Protein AF-A0A7C4GSX9-F1 (afdb_monomer_lite)

Radius of gyration: 27.8 Å; chains: 1; bounding box: 59×52×66 Å

Structure (mmCIF, N/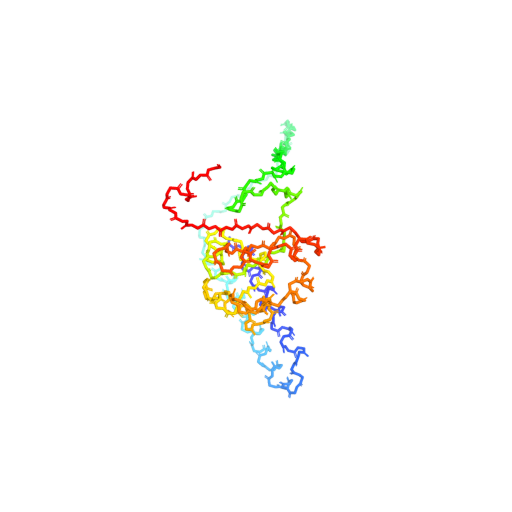CA/C/O backbone):
data_AF-A0A7C4GSX9-F1
#
_entry.id   AF-A0A7C4GSX9-F1
#
loop_
_atom_site.group_PDB
_atom_site.id
_atom_site.type_symbol
_atom_site.label_atom_id
_atom_site.label_alt_id
_atom_site.label_comp_id
_atom_site.label_asym_id
_atom_site.label_entity_id
_atom_site.label_seq_id
_atom_site.pdbx_PDB_ins_code
_atom_site.Cartn_x
_atom_site.Cartn_y
_atom_site.Cartn_z
_atom_site.occupancy
_atom_site.B_iso_or_equiv
_atom_site.auth_seq_id
_atom_site.auth_comp_id
_atom_site.auth_asym_id
_atom_site.auth_atom_id
_atom_site.pdbx_PDB_model_num
ATOM 1 N N . MET A 1 1 ? -13.089 -23.369 -31.370 1.00 51.38 1 MET A N 1
ATOM 2 C CA . MET A 1 1 ? -11.743 -22.937 -31.812 1.00 51.38 1 MET A CA 1
ATOM 3 C C . MET A 1 1 ? -11.718 -21.653 -32.658 1.00 51.38 1 MET A C 1
ATOM 5 O O . MET A 1 1 ? -10.631 -21.170 -32.930 1.00 51.38 1 MET A O 1
ATOM 9 N N . ASN A 1 2 ? -12.863 -21.050 -33.028 1.00 53.84 2 ASN A N 1
ATOM 10 C CA . ASN A 1 2 ? -12.892 -19.906 -33.964 1.00 53.84 2 ASN A CA 1
ATOM 11 C C . ASN A 1 2 ? -12.925 -18.513 -33.301 1.00 53.84 2 ASN A C 1
ATOM 13 O O . ASN A 1 2 ? -12.503 -17.541 -33.916 1.00 53.84 2 ASN A O 1
ATOM 17 N N . VAL A 1 3 ? -13.380 -18.396 -32.049 1.00 49.06 3 VAL A N 1
ATOM 18 C CA . VAL A 1 3 ? -13.507 -17.087 -31.368 1.00 49.06 3 VAL A CA 1
ATOM 19 C C . VAL A 1 3 ? -12.161 -16.600 -30.825 1.00 49.06 3 VAL A C 1
ATOM 21 O O . VAL A 1 3 ? -11.805 -15.435 -30.968 1.00 49.06 3 VAL A O 1
ATOM 24 N N . VAL A 1 4 ? -11.367 -17.523 -30.284 1.00 51.41 4 VAL A N 1
ATOM 25 C CA . VAL A 1 4 ? -10.060 -17.246 -29.674 1.00 51.41 4 VAL A CA 1
ATOM 26 C C . VAL A 1 4 ? -9.069 -16.688 -30.710 1.00 51.41 4 VAL A C 1
ATOM 28 O O . VAL A 1 4 ? -8.446 -15.657 -30.478 1.00 51.41 4 VAL A O 1
ATOM 31 N N . ASN A 1 5 ? -9.019 -17.273 -31.912 1.00 49.44 5 ASN A N 1
ATOM 32 C CA . ASN A 1 5 ? -8.156 -16.793 -33.001 1.00 49.44 5 ASN A CA 1
ATOM 33 C C . ASN A 1 5 ? -8.580 -15.419 -33.556 1.00 49.44 5 ASN A C 1
ATOM 35 O O . ASN A 1 5 ? -7.728 -14.642 -33.987 1.00 49.44 5 ASN A O 1
ATOM 39 N N . SER A 1 6 ? -9.877 -15.090 -33.513 1.00 52.75 6 SER A N 1
ATOM 40 C CA . SER A 1 6 ? -10.387 -13.783 -33.954 1.00 52.75 6 SER A CA 1
ATOM 41 C C . SER A 1 6 ? -9.985 -12.657 -32.999 1.00 52.75 6 SER A C 1
ATOM 43 O O . SER A 1 6 ? -9.680 -11.552 -33.446 1.00 52.75 6 SER A O 1
ATOM 45 N N . ILE A 1 7 ? -9.957 -12.934 -31.692 1.00 60.41 7 ILE A N 1
ATOM 46 C CA . ILE A 1 7 ? -9.573 -11.951 -30.671 1.00 60.41 7 ILE A CA 1
ATOM 47 C C . ILE A 1 7 ? -8.067 -11.682 -30.745 1.00 60.41 7 ILE A C 1
ATOM 49 O O . ILE A 1 7 ? -7.658 -10.523 -30.773 1.00 60.41 7 ILE A O 1
ATOM 53 N N . TYR A 1 8 ? -7.240 -12.724 -30.883 1.00 63.62 8 TYR A N 1
ATOM 54 C CA . TYR A 1 8 ? -5.791 -12.547 -31.029 1.00 63.62 8 TYR A CA 1
ATOM 55 C C . TYR A 1 8 ? -5.418 -11.734 -32.272 1.00 63.62 8 TYR A C 1
ATOM 57 O O . TYR A 1 8 ? -4.532 -10.885 -32.202 1.00 63.62 8 TYR A O 1
ATOM 65 N N . SER A 1 9 ? -6.123 -11.931 -33.390 1.00 66.12 9 SER A N 1
ATOM 66 C CA . SER A 1 9 ? -5.887 -11.155 -34.610 1.00 66.12 9 SER A CA 1
ATOM 67 C C . SER A 1 9 ? -6.238 -9.670 -34.442 1.00 66.12 9 SER A C 1
ATOM 69 O O . SER A 1 9 ? -5.467 -8.816 -34.878 1.00 66.12 9 SER A O 1
ATOM 71 N N . GLN A 1 10 ? -7.347 -9.346 -33.766 1.00 67.19 10 GLN A N 1
ATOM 72 C CA . GLN A 1 10 ? -7.749 -7.954 -33.526 1.00 67.19 10 GLN A CA 1
ATOM 73 C C . GLN A 1 10 ? -6.847 -7.239 -32.513 1.00 67.19 10 GLN A C 1
ATOM 75 O O . GLN A 1 10 ? -6.478 -6.084 -32.725 1.00 67.19 10 GLN A O 1
ATOM 80 N N . VAL A 1 11 ? -6.450 -7.919 -31.434 1.00 71.25 11 VAL A N 1
ATOM 81 C CA . VAL A 1 11 ? -5.551 -7.346 -30.418 1.00 71.25 11 VAL A CA 1
ATOM 82 C C . VAL A 1 11 ? -4.170 -7.085 -31.014 1.00 71.25 11 VAL A C 1
ATOM 84 O O . VAL A 1 11 ? -3.626 -5.993 -30.853 1.00 71.25 11 VAL A O 1
ATOM 87 N N . LEU A 1 12 ? -3.630 -8.043 -31.771 1.00 72.19 12 LEU A N 1
ATOM 88 C CA . LEU A 1 12 ? -2.328 -7.893 -32.418 1.00 72.19 12 LEU A CA 1
ATOM 89 C C . LEU A 1 12 ? -2.338 -6.766 -33.463 1.00 72.19 12 LEU A C 1
ATOM 91 O O . LEU A 1 12 ? -1.382 -5.995 -33.539 1.00 72.19 12 LEU A O 1
ATOM 95 N N . PHE A 1 13 ? -3.433 -6.620 -34.218 1.00 74.81 13 PHE A N 1
ATOM 96 C CA . PHE A 1 13 ? -3.608 -5.512 -35.158 1.00 74.81 13 PHE A CA 1
ATOM 97 C C . PHE A 1 13 ? -3.580 -4.153 -34.448 1.00 74.81 13 PHE A C 1
ATOM 99 O O . PHE A 1 13 ? -2.845 -3.262 -34.868 1.00 74.81 13 PHE A O 1
ATOM 106 N N . ASN A 1 14 ? -4.310 -4.005 -33.340 1.00 73.56 14 ASN A N 1
ATOM 107 C CA . ASN A 1 14 ? -4.384 -2.741 -32.606 1.00 73.56 14 ASN A CA 1
ATOM 108 C C . ASN A 1 14 ? -3.044 -2.346 -31.964 1.00 73.56 14 ASN A C 1
ATOM 110 O O . ASN A 1 14 ? -2.683 -1.168 -31.977 1.00 73.56 14 ASN A O 1
ATOM 114 N N . VAL A 1 15 ? -2.281 -3.315 -31.448 1.00 73.19 15 VAL A N 1
ATOM 115 C CA . VAL A 1 15 ? -0.949 -3.074 -30.864 1.00 73.19 15 VAL A CA 1
ATOM 116 C C . VAL A 1 15 ? 0.053 -2.647 -31.938 1.00 73.19 15 VAL A C 1
ATOM 118 O O . VAL A 1 15 ? 0.755 -1.649 -31.768 1.00 73.19 15 VAL A O 1
ATOM 121 N N . LEU A 1 16 ? 0.082 -3.352 -33.072 1.00 67.88 16 LEU A N 1
ATOM 122 C CA . LEU A 1 16 ? 0.969 -3.019 -34.188 1.00 67.88 16 LEU A CA 1
ATOM 123 C C . LEU A 1 16 ? 0.601 -1.674 -34.832 1.00 67.88 16 LEU A C 1
ATOM 125 O O . LEU A 1 16 ? 1.489 -0.902 -35.191 1.00 67.88 16 LEU A O 1
ATOM 129 N N . PHE A 1 17 ? -0.694 -1.362 -34.931 1.00 75.69 17 PHE A N 1
ATOM 130 C CA . PHE A 1 17 ? -1.183 -0.093 -35.470 1.00 75.69 17 PHE A CA 1
ATOM 131 C C . PHE A 1 17 ? -0.816 1.100 -34.577 1.00 75.69 17 PHE A C 1
ATOM 133 O O . PHE A 1 17 ? -0.374 2.133 -35.080 1.00 75.69 17 PHE A O 1
ATOM 140 N N . LYS A 1 18 ? -0.935 0.952 -33.251 1.00 74.81 18 LYS A N 1
ATOM 141 C CA . LYS A 1 18 ? -0.540 1.993 -32.292 1.00 74.81 18 LYS A CA 1
ATOM 142 C C . LYS A 1 18 ? 0.968 2.257 -32.332 1.00 74.81 18 LYS A C 1
ATOM 144 O O . LYS A 1 18 ? 1.381 3.401 -32.476 1.00 74.81 18 LYS A O 1
ATOM 149 N N . TYR A 1 19 ? 1.782 1.200 -32.325 1.00 71.56 19 TYR A N 1
ATOM 150 C CA . TYR A 1 19 ? 3.240 1.317 -32.430 1.00 71.56 19 TYR A CA 1
ATOM 151 C C . TYR A 1 19 ? 3.693 2.036 -33.714 1.00 71.56 19 TYR A C 1
ATOM 153 O O . TYR A 1 19 ? 4.673 2.782 -33.709 1.00 71.56 19 TYR A O 1
ATOM 161 N N . TRP A 1 20 ? 2.966 1.835 -34.816 1.00 62.94 20 TRP A N 1
ATOM 162 C CA . TRP A 1 20 ? 3.206 2.515 -36.088 1.00 62.94 20 TRP A CA 1
ATOM 163 C C . TRP A 1 20 ? 2.840 4.007 -36.048 1.00 62.94 20 TRP A C 1
ATOM 165 O O . TRP A 1 20 ? 3.594 4.827 -36.572 1.00 62.94 20 TRP A O 1
ATOM 175 N N . MET A 1 21 ? 1.728 4.365 -35.396 1.00 72.56 21 MET A N 1
ATOM 176 C CA . MET A 1 21 ? 1.306 5.763 -35.229 1.00 72.56 21 MET A CA 1
ATOM 177 C C . MET A 1 21 ? 2.335 6.580 -34.433 1.00 72.56 21 MET A C 1
ATOM 179 O O . MET A 1 21 ? 2.574 7.745 -34.743 1.00 72.56 21 MET A O 1
ATOM 183 N N . ASP A 1 22 ? 2.995 5.936 -33.471 1.00 78.62 22 ASP A N 1
ATOM 184 C CA . ASP A 1 22 ? 3.966 6.576 -32.584 1.00 78.62 22 ASP A CA 1
ATOM 185 C C . ASP A 1 22 ? 5.378 6.712 -33.210 1.00 78.62 22 ASP A C 1
ATOM 187 O O . ASP A 1 22 ? 6.227 7.407 -32.653 1.00 78.62 22 ASP A O 1
ATOM 191 N N . ASN A 1 23 ? 5.657 6.101 -34.379 1.00 69.69 23 ASN A N 1
ATOM 192 C CA . ASN A 1 23 ? 7.002 6.055 -34.991 1.00 69.69 23 ASN A CA 1
ATOM 193 C C . ASN A 1 23 ? 7.033 6.397 -36.509 1.00 69.69 23 ASN A C 1
ATOM 195 O O . ASN A 1 23 ? 7.363 5.544 -37.343 1.00 69.69 23 ASN A O 1
ATOM 199 N N . PRO A 1 24 ? 6.760 7.657 -36.909 1.00 64.31 24 PRO A N 1
ATOM 200 C CA . PRO A 1 24 ? 6.569 8.051 -38.315 1.00 64.31 24 PRO A CA 1
ATOM 201 C C . PRO A 1 24 ? 7.843 8.091 -39.189 1.00 64.31 24 PRO A C 1
ATOM 203 O O . PRO A 1 24 ? 7.749 8.134 -40.415 1.00 64.31 24 PRO A O 1
ATOM 206 N N . SER A 1 25 ? 9.053 8.050 -38.620 1.00 68.56 25 SER A N 1
ATOM 207 C CA . SER A 1 25 ? 10.314 8.130 -39.389 1.00 68.56 25 SER A CA 1
ATOM 208 C C . SER A 1 25 ? 10.661 6.851 -40.169 1.00 68.56 25 SER A C 1
ATOM 210 O O . SER A 1 25 ? 11.414 6.906 -41.141 1.00 68.56 25 SER A O 1
ATOM 212 N N . ASN A 1 26 ? 10.065 5.711 -39.802 1.00 60.22 26 ASN A N 1
ATOM 213 C CA . ASN A 1 26 ? 10.327 4.393 -40.397 1.00 60.22 26 ASN A CA 1
ATOM 214 C C . ASN A 1 26 ? 9.267 3.967 -41.434 1.00 60.22 26 ASN A C 1
ATOM 216 O O . ASN A 1 26 ? 9.187 2.794 -41.808 1.00 60.22 26 ASN A O 1
ATOM 220 N N . MET A 1 27 ? 8.440 4.908 -41.913 1.00 59.97 27 MET A N 1
ATOM 221 C CA . MET A 1 27 ? 7.255 4.622 -42.736 1.00 59.97 27 MET A CA 1
ATOM 222 C C . MET A 1 27 ? 7.548 3.730 -43.951 1.00 59.97 27 MET A C 1
ATOM 224 O O . MET A 1 27 ? 6.835 2.762 -44.177 1.00 59.97 27 MET A O 1
ATOM 228 N N . ARG A 1 28 ? 8.617 3.975 -44.718 1.00 63.84 28 ARG A N 1
ATOM 229 C CA . ARG A 1 28 ? 8.865 3.225 -45.968 1.00 63.84 28 ARG A CA 1
ATOM 230 C C . ARG A 1 28 ? 9.226 1.751 -45.756 1.00 63.84 28 ARG A C 1
ATOM 232 O O . ARG A 1 28 ? 8.808 0.908 -46.544 1.00 63.84 28 ARG A O 1
ATOM 239 N N . THR A 1 29 ? 9.982 1.431 -44.710 1.00 60.94 29 THR A N 1
ATOM 240 C CA . THR A 1 29 ? 10.391 0.054 -44.389 1.00 60.94 29 THR A CA 1
ATOM 241 C C . THR A 1 29 ? 9.302 -0.691 -43.617 1.00 60.94 29 THR A C 1
ATOM 243 O O . THR A 1 29 ? 9.093 -1.880 -43.849 1.00 60.94 29 THR A O 1
ATOM 246 N N . SER A 1 30 ? 8.542 0.016 -42.775 1.00 63.41 30 SER A N 1
ATOM 247 C CA . SER A 1 30 ? 7.422 -0.550 -42.015 1.00 63.41 30 SER A CA 1
ATOM 248 C C . SER A 1 30 ? 6.205 -0.877 -42.895 1.00 63.41 30 SER A C 1
ATOM 250 O O . SER A 1 30 ? 5.623 -1.954 -42.760 1.00 63.41 30 SER A O 1
ATOM 252 N N . THR A 1 31 ? 5.861 -0.027 -43.873 1.00 69.75 31 THR A N 1
ATOM 253 C CA . THR A 1 31 ? 4.735 -0.293 -44.788 1.00 69.75 31 THR A CA 1
ATOM 254 C C . THR A 1 31 ? 4.977 -1.528 -45.662 1.00 69.75 31 THR A C 1
ATOM 256 O O . THR A 1 31 ? 4.054 -2.312 -45.873 1.00 69.75 31 THR A O 1
ATOM 259 N N . LEU A 1 32 ? 6.213 -1.754 -46.124 1.00 72.75 32 LEU A N 1
ATOM 260 C CA . LEU A 1 32 ? 6.571 -2.958 -46.886 1.00 72.75 32 LEU A CA 1
ATOM 261 C C . LEU A 1 32 ? 6.501 -4.229 -46.026 1.00 72.75 32 LEU A C 1
ATOM 263 O O . LEU A 1 32 ? 5.988 -5.246 -46.490 1.00 72.75 32 LEU A O 1
ATOM 267 N N . ALA A 1 33 ? 6.952 -4.164 -44.768 1.00 71.88 33 ALA A N 1
ATOM 268 C CA . ALA A 1 33 ? 6.854 -5.285 -43.835 1.00 71.88 33 ALA A CA 1
ATOM 269 C C . ALA A 1 33 ? 5.390 -5.659 -43.536 1.00 71.88 33 ALA A C 1
ATOM 271 O O . ALA A 1 33 ? 5.054 -6.841 -43.516 1.00 71.88 33 ALA A O 1
ATOM 272 N N . MET A 1 34 ? 4.493 -4.675 -43.391 1.00 67.94 34 MET A N 1
ATOM 273 C CA . MET A 1 34 ? 3.061 -4.946 -43.217 1.00 67.94 34 MET A CA 1
ATOM 274 C C . MET A 1 34 ? 2.409 -5.535 -44.465 1.00 67.94 34 MET A C 1
ATOM 276 O O . MET A 1 34 ? 1.615 -6.460 -44.342 1.00 67.94 34 MET A O 1
ATOM 280 N N . LEU A 1 35 ? 2.747 -5.044 -45.661 1.00 78.94 35 LEU A N 1
ATOM 281 C CA . LEU A 1 35 ? 2.224 -5.599 -46.913 1.00 78.94 35 LEU A CA 1
ATOM 282 C C . LEU A 1 35 ? 2.637 -7.069 -47.067 1.00 78.94 35 LEU A C 1
ATOM 284 O O . LEU A 1 35 ? 1.828 -7.900 -47.472 1.00 78.94 35 LEU A O 1
ATOM 288 N N . LEU A 1 36 ? 3.859 -7.407 -46.647 1.00 79.38 36 LEU A N 1
ATOM 289 C CA . LEU A 1 36 ? 4.349 -8.782 -46.613 1.00 79.38 36 LEU A CA 1
ATOM 290 C C . LEU A 1 36 ? 3.581 -9.645 -45.595 1.00 79.38 36 LEU A C 1
ATOM 292 O O . LEU A 1 36 ? 3.118 -10.728 -45.942 1.00 79.38 36 LEU A O 1
ATOM 296 N N . ILE A 1 37 ? 3.387 -9.161 -44.363 1.00 76.81 37 ILE A N 1
ATOM 297 C CA . ILE A 1 37 ? 2.642 -9.876 -43.307 1.00 76.81 37 ILE A CA 1
ATOM 298 C C . ILE A 1 37 ? 1.163 -10.060 -43.691 1.00 76.81 37 ILE A C 1
ATOM 300 O O . ILE A 1 37 ? 0.583 -11.120 -43.440 1.00 76.81 37 ILE A O 1
ATOM 304 N N . LEU A 1 38 ? 0.558 -9.062 -44.340 1.00 80.38 38 LEU A N 1
ATOM 305 C CA . LEU A 1 38 ? -0.814 -9.117 -44.840 1.00 80.38 38 LEU A CA 1
ATOM 306 C C . LEU A 1 38 ? -0.947 -10.157 -45.961 1.00 80.38 38 LEU A C 1
ATOM 308 O O . LEU A 1 38 ? -1.854 -10.984 -45.916 1.00 80.38 38 LEU A O 1
ATOM 312 N N . LEU A 1 39 ? -0.018 -10.173 -46.925 1.00 85.06 39 LEU A N 1
ATOM 313 C CA . LEU A 1 39 ? 0.004 -11.169 -48.002 1.00 85.06 39 LEU A CA 1
ATOM 314 C C . LEU A 1 39 ? 0.199 -12.593 -47.464 1.00 85.06 39 LEU A C 1
ATOM 316 O O . LEU A 1 39 ? -0.502 -13.508 -47.896 1.00 85.06 39 LEU A O 1
ATOM 320 N N . VAL A 1 40 ? 1.087 -12.779 -46.482 1.00 84.19 40 VAL A N 1
ATOM 321 C CA . VAL A 1 40 ? 1.294 -14.075 -45.812 1.00 84.19 40 VAL A CA 1
ATOM 322 C C . VAL A 1 40 ? 0.033 -14.516 -45.062 1.00 84.19 40 VAL A C 1
ATOM 324 O O . VAL A 1 40 ? -0.366 -15.674 -45.171 1.00 84.19 40 VAL A O 1
ATOM 327 N N . SER A 1 41 ? -0.643 -13.603 -44.361 1.00 77.44 41 SER A N 1
ATOM 328 C CA . SER A 1 41 ? -1.874 -13.915 -43.620 1.00 77.44 41 SER A CA 1
ATOM 329 C C . SER A 1 41 ? -3.033 -14.291 -44.547 1.00 77.44 41 SER A C 1
ATOM 331 O O . SER A 1 41 ? -3.759 -15.244 -44.265 1.00 77.44 41 SER A O 1
ATOM 333 N N . ILE A 1 42 ? -3.187 -13.589 -45.676 1.00 83.75 42 ILE A N 1
ATOM 334 C CA . ILE A 1 42 ? -4.194 -13.909 -46.699 1.00 83.75 42 ILE A CA 1
ATOM 335 C C . ILE A 1 42 ? -3.897 -15.278 -47.326 1.00 83.75 42 ILE A C 1
ATOM 337 O O . ILE A 1 42 ? -4.795 -16.113 -47.431 1.00 83.75 42 ILE A O 1
ATOM 341 N N . GLY A 1 43 ? -2.636 -15.543 -47.682 1.00 81.38 43 GLY A N 1
ATOM 342 C CA . GLY A 1 43 ? -2.214 -16.827 -48.247 1.00 81.38 43 GLY A CA 1
ATOM 343 C C . GLY A 1 43 ? -2.459 -18.004 -47.300 1.00 81.38 43 GLY A C 1
ATOM 344 O O . GLY A 1 43 ? -2.963 -19.042 -47.726 1.00 81.38 43 GLY A O 1
ATOM 345 N N . LEU A 1 44 ? -2.179 -17.828 -46.006 1.00 80.69 44 LEU A N 1
ATOM 346 C CA . LEU A 1 44 ? -2.396 -18.864 -44.996 1.00 80.69 44 LEU A CA 1
ATOM 347 C C . LEU A 1 44 ? -3.889 -19.162 -44.781 1.00 80.69 44 LEU A C 1
ATOM 349 O O . LEU A 1 44 ? -4.258 -20.319 -44.591 1.00 80.69 44 LEU A O 1
ATOM 353 N N . ASN A 1 45 ? -4.750 -18.143 -44.867 1.00 77.25 45 ASN A N 1
ATOM 354 C CA . ASN A 1 45 ? -6.203 -18.305 -44.763 1.00 77.25 45 ASN A CA 1
ATOM 355 C C . ASN A 1 45 ? -6.775 -19.073 -45.967 1.00 77.25 45 ASN A C 1
ATOM 357 O O . ASN A 1 45 ? -7.562 -20.001 -45.791 1.00 77.25 45 ASN A O 1
ATOM 361 N N . ILE A 1 46 ? -6.321 -18.747 -47.185 1.00 76.81 46 ILE A N 1
ATOM 362 C CA . ILE A 1 46 ? -6.712 -19.461 -48.413 1.00 76.81 46 ILE A CA 1
ATOM 363 C C . ILE A 1 46 ? -6.227 -20.916 -48.369 1.00 76.81 46 ILE A C 1
ATOM 365 O O . ILE A 1 46 ? -6.989 -21.820 -48.703 1.00 76.81 46 ILE A O 1
ATOM 369 N N . TYR A 1 47 ? -5.000 -21.157 -47.898 1.00 77.81 47 TYR A N 1
ATOM 370 C CA . TYR A 1 47 ? -4.446 -22.503 -47.725 1.00 77.81 47 TYR A CA 1
ATOM 371 C C . TYR A 1 47 ? -5.237 -23.347 -46.707 1.00 77.81 47 TYR A C 1
ATOM 373 O O . TYR A 1 47 ? -5.522 -24.524 -46.941 1.00 77.81 47 TYR A O 1
ATOM 381 N N . PHE A 1 48 ? -5.647 -22.748 -45.586 1.00 73.12 48 PHE A N 1
ATOM 382 C CA . PHE A 1 48 ? -6.498 -23.420 -44.600 1.00 73.12 48 PHE A CA 1
ATOM 383 C C . PHE A 1 48 ? -7.892 -23.728 -45.153 1.00 73.12 48 PHE A C 1
ATOM 385 O O . PHE A 1 48 ? -8.404 -24.828 -44.939 1.00 73.12 48 PHE A O 1
ATOM 392 N N . ALA A 1 49 ? -8.480 -22.792 -45.903 1.00 69.00 49 ALA A N 1
ATOM 393 C CA . ALA A 1 49 ? -9.761 -22.994 -46.571 1.00 69.00 49 ALA A CA 1
ATOM 394 C C . ALA A 1 49 ? -9.686 -24.119 -47.618 1.00 69.00 49 ALA A C 1
ATOM 396 O O . ALA A 1 49 ? -10.584 -24.955 -47.673 1.00 69.00 49 ALA A O 1
ATOM 397 N N . SER A 1 50 ? -8.597 -24.209 -48.394 1.00 68.75 50 SER A N 1
ATOM 398 C CA . SER A 1 50 ? -8.404 -25.315 -49.340 1.00 68.75 50 SER A CA 1
ATOM 399 C C . SER A 1 50 ? -8.204 -26.665 -48.646 1.00 68.75 50 SER A C 1
ATOM 401 O O . SER A 1 50 ? -8.676 -27.681 -49.149 1.00 68.75 50 SER A O 1
ATOM 403 N N . ASN A 1 51 ? -7.572 -26.689 -47.467 1.00 58.06 51 ASN A N 1
ATOM 404 C CA . ASN A 1 51 ? -7.344 -27.926 -46.715 1.00 58.06 51 ASN A CA 1
ATOM 405 C C . ASN A 1 51 ? -8.575 -28.420 -45.935 1.00 58.06 51 ASN A C 1
ATOM 407 O O . ASN A 1 51 ? -8.653 -29.613 -45.652 1.00 58.06 51 ASN A O 1
ATOM 411 N N . GLN A 1 52 ? -9.561 -27.564 -45.636 1.00 52.47 52 GLN A N 1
ATOM 412 C CA . GLN A 1 52 ? -10.851 -28.005 -45.079 1.00 52.47 52 GLN A CA 1
ATOM 413 C C . GLN A 1 52 ? -11.722 -28.766 -46.089 1.00 52.47 52 GLN A C 1
ATOM 415 O O . GLN A 1 52 ? -12.599 -29.521 -45.684 1.00 52.47 52 GLN A O 1
ATOM 420 N N . ILE A 1 53 ? -11.473 -28.613 -47.393 1.00 47.72 53 ILE A N 1
ATOM 421 C CA . ILE A 1 53 ? -12.262 -29.274 -48.445 1.00 47.72 53 ILE A CA 1
ATOM 422 C C . ILE A 1 53 ? -11.808 -30.733 -48.675 1.00 47.72 53 ILE A C 1
ATOM 424 O O . ILE A 1 53 ? -12.560 -31.530 -49.226 1.00 47.72 53 ILE A O 1
ATOM 428 N N . ILE A 1 54 ? -10.609 -31.127 -48.221 1.00 43.38 54 ILE A N 1
ATOM 429 C CA . ILE A 1 54 ? -10.027 -32.463 -48.490 1.00 43.38 54 ILE A CA 1
ATOM 430 C C . ILE A 1 54 ? -10.227 -33.442 -47.311 1.00 43.38 54 ILE A C 1
ATOM 432 O O . ILE A 1 54 ? -9.897 -34.623 -47.402 1.00 43.38 54 ILE A O 1
ATOM 436 N N . GLY A 1 55 ? -10.824 -32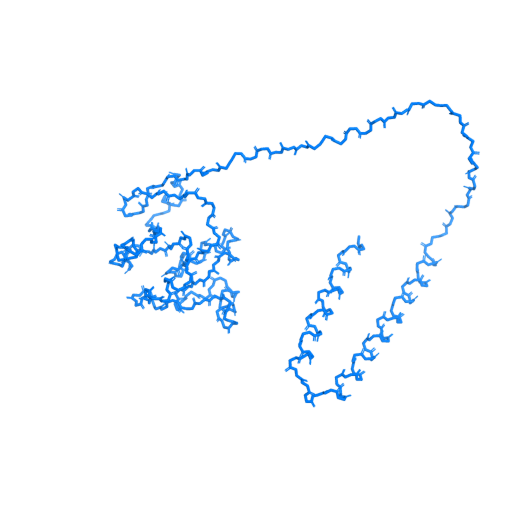.990 -46.209 1.00 44.75 55 GLY A N 1
ATOM 437 C CA . GLY A 1 55 ? -10.955 -33.766 -44.979 1.00 44.75 55 GLY A CA 1
ATOM 438 C C . GLY A 1 55 ? -12.390 -34.047 -44.556 1.00 44.75 55 GLY A C 1
ATOM 439 O O . GLY A 1 55 ? -12.718 -33.700 -43.436 1.00 44.75 55 GLY A O 1
ATOM 440 N N . GLU A 1 56 ? -13.225 -34.648 -45.409 1.00 37.41 56 GLU A N 1
ATOM 441 C CA . GLU A 1 56 ? -14.353 -35.499 -44.981 1.00 37.41 56 GLU A CA 1
ATOM 442 C C . GLU A 1 56 ? -14.979 -36.204 -46.196 1.00 37.41 56 GLU A C 1
ATOM 444 O O . GLU A 1 56 ? -15.759 -35.647 -46.969 1.00 37.41 56 GLU A O 1
ATOM 449 N N . ALA A 1 57 ? -14.609 -37.471 -46.383 1.00 36.22 57 ALA A N 1
ATOM 450 C CA . ALA A 1 57 ? -15.345 -38.377 -47.246 1.00 36.22 57 ALA A CA 1
ATOM 451 C C . ALA A 1 57 ? -16.620 -38.837 -46.521 1.00 36.22 57 ALA A C 1
ATOM 453 O O . ALA A 1 57 ? -16.541 -39.500 -45.492 1.00 36.22 57 ALA A O 1
ATOM 454 N N . GLY A 1 58 ? -17.776 -38.561 -47.129 1.00 36.84 58 GLY A N 1
ATOM 455 C CA . GLY A 1 58 ? -18.974 -39.392 -47.004 1.00 36.84 58 GLY A CA 1
ATOM 456 C C . GLY A 1 58 ? -20.031 -38.935 -45.998 1.00 36.84 58 GLY A C 1
ATOM 457 O O . GLY A 1 58 ? -20.051 -39.396 -44.866 1.00 36.84 58 GLY A O 1
ATOM 458 N N . GLN A 1 59 ? -21.017 -38.171 -46.476 1.00 33.75 59 GLN A N 1
ATOM 459 C CA . GLN A 1 59 ? -22.369 -38.691 -46.744 1.00 33.75 59 GLN A CA 1
ATOM 460 C C . GLN A 1 59 ? -23.244 -37.601 -47.380 1.00 33.75 59 GLN A C 1
ATOM 462 O O . GLN A 1 59 ? -23.554 -36.576 -46.782 1.00 33.75 59 GLN A O 1
ATOM 467 N N . THR A 1 60 ? -23.675 -37.842 -48.616 1.00 38.16 60 THR A N 1
ATOM 468 C CA . THR A 1 60 ? -24.808 -37.143 -49.225 1.00 38.16 60 THR A CA 1
ATOM 469 C C . THR A 1 60 ? -26.077 -37.843 -48.764 1.00 38.16 60 THR A C 1
ATOM 471 O O . THR A 1 60 ? -26.211 -39.035 -49.016 1.00 38.16 60 THR A O 1
ATOM 474 N N . THR A 1 61 ? -27.030 -37.139 -48.157 1.00 31.09 61 THR A N 1
ATOM 475 C CA . THR A 1 61 ? -28.460 -37.441 -48.333 1.00 31.09 61 THR A CA 1
ATOM 476 C C . THR A 1 61 ? -29.272 -36.177 -48.070 1.00 31.09 61 THR A C 1
ATOM 478 O O . THR A 1 61 ? -29.363 -35.675 -46.954 1.00 31.09 61 THR A O 1
ATOM 481 N N . THR A 1 62 ? -29.849 -35.670 -49.153 1.00 31.97 62 THR A N 1
ATOM 482 C CA . THR A 1 62 ? -30.988 -34.759 -49.203 1.00 31.97 62 THR A CA 1
ATOM 483 C C . THR A 1 62 ? -32.070 -35.155 -48.197 1.00 31.97 62 THR A C 1
ATOM 485 O O . THR A 1 62 ? -32.576 -36.271 -48.263 1.00 31.97 62 THR A O 1
ATOM 488 N N . PHE A 1 63 ? -32.508 -34.221 -47.351 1.00 34.16 63 PHE A N 1
ATOM 489 C CA . PHE A 1 63 ? -33.841 -34.284 -46.753 1.00 34.16 63 PHE A CA 1
ATOM 490 C C . PHE A 1 63 ? -34.609 -33.008 -47.081 1.00 34.16 63 PHE A C 1
ATOM 492 O O . PHE A 1 63 ? -34.271 -31.905 -46.655 1.00 34.16 63 PHE A O 1
ATOM 499 N N . SER A 1 64 ? -35.625 -33.199 -47.915 1.00 34.88 64 SER A N 1
ATOM 500 C CA . SER A 1 64 ? -36.615 -32.216 -48.320 1.00 34.88 64 SER A CA 1
ATOM 501 C C . SER A 1 64 ? -37.464 -31.784 -47.129 1.00 34.88 64 SER A C 1
ATOM 503 O O . SER A 1 64 ? -37.846 -32.590 -46.283 1.00 34.88 64 SER A O 1
ATOM 505 N N . MET A 1 65 ? -37.807 -30.502 -47.106 1.00 34.69 65 MET A N 1
ATOM 506 C CA . MET A 1 65 ? -38.774 -29.934 -46.178 1.00 34.69 65 MET A CA 1
ATOM 507 C C . MET A 1 65 ? -40.166 -30.539 -46.433 1.00 34.69 65 MET A C 1
ATOM 509 O O . MET A 1 65 ? -40.641 -30.570 -47.566 1.00 34.69 65 MET A O 1
ATOM 513 N N . THR A 1 66 ? -40.857 -30.972 -45.383 1.00 35.00 66 THR A N 1
ATOM 514 C CA . THR A 1 66 ? -42.324 -31.052 -45.357 1.00 35.00 66 THR A CA 1
ATOM 515 C C . THR A 1 66 ? -42.766 -30.596 -43.977 1.00 35.00 66 THR A C 1
ATOM 517 O O . THR A 1 66 ? -42.416 -31.196 -42.964 1.00 35.00 66 THR A O 1
ATOM 520 N N . ILE A 1 67 ? -43.465 -29.464 -43.946 1.00 54.12 67 ILE A N 1
ATOM 521 C CA . ILE A 1 67 ? -44.057 -28.908 -42.735 1.00 54.12 67 ILE A CA 1
ATOM 522 C C . ILE A 1 67 ? -45.299 -29.733 -42.424 1.00 54.12 67 ILE A C 1
ATOM 524 O O . ILE A 1 67 ? -46.299 -29.605 -43.120 1.00 54.12 67 ILE A O 1
ATOM 528 N N . GLU A 1 68 ? -45.266 -30.505 -41.343 1.00 45.44 68 GLU A N 1
ATOM 529 C CA . GLU A 1 68 ? -46.484 -30.929 -40.664 1.00 45.44 68 GLU A CA 1
ATOM 530 C C . GLU A 1 68 ? -46.329 -30.792 -39.149 1.00 45.44 68 GLU A C 1
ATOM 532 O O . GLU A 1 68 ? -45.598 -31.521 -38.493 1.00 45.44 68 GLU A O 1
ATOM 537 N N . LYS A 1 69 ? -47.082 -29.817 -38.631 1.00 41.53 69 LYS A N 1
ATOM 538 C CA . LYS A 1 69 ? -47.805 -29.843 -37.357 1.00 41.53 69 LYS A CA 1
ATOM 539 C C . LYS A 1 69 ? -47.003 -30.160 -36.077 1.00 41.53 69 LYS A C 1
ATOM 541 O O . LYS A 1 69 ? -46.644 -31.294 -35.789 1.00 41.53 69 LYS A O 1
ATOM 546 N N . THR A 1 70 ? -47.076 -29.183 -35.170 1.00 41.00 70 THR A N 1
ATOM 547 C CA . THR A 1 70 ? -47.244 -29.341 -33.708 1.00 41.00 70 THR A CA 1
ATOM 548 C C . THR A 1 70 ? -46.026 -29.018 -32.839 1.00 41.00 70 THR A C 1
ATOM 550 O O . THR A 1 70 ? -45.002 -29.687 -32.863 1.00 41.00 70 THR A O 1
ATOM 553 N N . LYS A 1 71 ? -46.292 -28.064 -31.936 1.00 39.44 71 LYS A N 1
ATOM 554 C CA . LYS A 1 71 ? -45.649 -27.779 -30.648 1.00 39.44 71 LYS A CA 1
ATOM 555 C C . LYS A 1 71 ? -44.533 -26.738 -30.676 1.00 39.44 71 LYS A C 1
ATOM 557 O O . LYS A 1 71 ? -43.347 -27.040 -30.713 1.00 39.44 71 LYS A O 1
ATOM 562 N N . THR A 1 72 ? -44.965 -25.488 -30.532 1.00 33.69 72 THR A N 1
ATOM 563 C CA . THR A 1 72 ? -44.174 -24.398 -29.961 1.00 33.69 72 THR A CA 1
ATOM 564 C C . THR A 1 72 ? -43.566 -24.872 -28.640 1.00 33.69 72 THR A C 1
ATOM 566 O O . THR A 1 72 ? -44.259 -24.982 -27.629 1.00 33.69 72 THR A O 1
ATOM 569 N N . LEU A 1 73 ? -42.278 -25.201 -28.657 1.00 38.06 73 LEU A N 1
ATOM 570 C CA . LEU A 1 73 ? -41.468 -25.299 -27.454 1.00 38.06 73 LEU A CA 1
ATOM 571 C C . LEU A 1 73 ? -40.928 -23.899 -27.204 1.00 38.06 73 LEU A C 1
ATOM 573 O O . LEU A 1 73 ? -39.939 -23.477 -27.797 1.00 38.06 73 LEU A O 1
ATOM 577 N N . THR A 1 74 ? -41.639 -23.156 -26.364 1.00 37.38 74 THR A N 1
ATOM 578 C CA . THR A 1 74 ? -41.107 -21.948 -25.745 1.00 37.38 74 THR A CA 1
ATOM 579 C C . THR A 1 74 ? -39.872 -22.365 -24.956 1.00 37.38 74 THR A C 1
ATOM 581 O O . THR A 1 74 ? -39.987 -22.984 -23.899 1.00 37.38 74 THR A O 1
ATOM 584 N N . ILE A 1 75 ? -38.682 -22.081 -25.482 1.00 49.47 75 ILE A N 1
ATOM 585 C CA . ILE A 1 75 ? -37.453 -22.167 -24.699 1.00 49.47 75 ILE A CA 1
ATOM 586 C C . ILE A 1 75 ? -37.462 -20.922 -23.820 1.00 49.47 75 ILE A C 1
ATOM 588 O O . ILE A 1 75 ? -37.040 -19.844 -24.228 1.00 49.47 75 ILE A O 1
ATOM 592 N N . THR A 1 76 ? -38.039 -21.057 -22.629 1.00 40.84 76 THR A N 1
ATOM 593 C CA . THR A 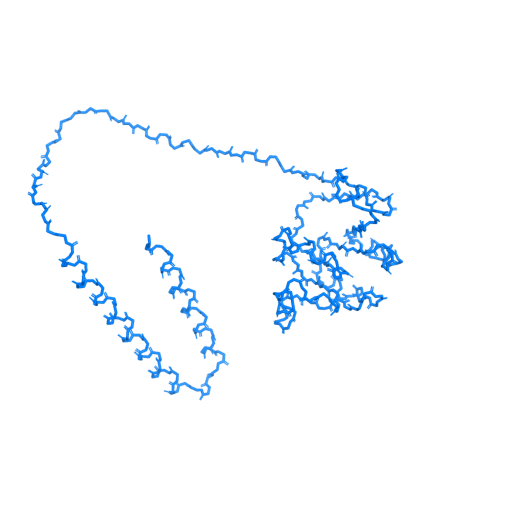1 76 ? -37.846 -20.092 -21.552 1.00 40.84 76 THR A CA 1
ATOM 594 C C . THR A 1 76 ? -36.386 -20.197 -21.140 1.00 40.84 76 THR A C 1
ATOM 596 O O . THR A 1 76 ? -35.998 -21.118 -20.423 1.00 40.84 76 THR A O 1
ATOM 599 N N . THR A 1 77 ? -35.561 -19.280 -21.638 1.00 44.12 77 THR A N 1
ATOM 600 C CA . THR A 1 77 ? -34.227 -19.043 -21.097 1.00 44.12 77 THR A CA 1
ATOM 601 C C . THR A 1 77 ? -34.423 -18.597 -19.654 1.00 44.12 77 THR A C 1
ATOM 603 O O . THR A 1 77 ? -34.820 -17.466 -19.389 1.00 44.12 77 THR A O 1
ATOM 606 N N . LEU A 1 78 ? -34.238 -19.520 -18.713 1.00 44.38 78 LEU A N 1
ATOM 607 C CA . LEU A 1 78 ? -34.151 -19.187 -17.301 1.00 44.38 78 LEU A CA 1
ATOM 608 C C . LEU A 1 78 ? -32.826 -18.445 -17.119 1.00 44.38 78 LEU A C 1
ATOM 610 O O . LEU A 1 78 ? -31.777 -19.065 -16.942 1.00 44.38 78 LEU A O 1
ATOM 614 N N . GLU A 1 79 ? -32.869 -17.116 -17.211 1.00 51.91 79 GLU A N 1
ATOM 615 C CA . GLU A 1 79 ? -31.839 -16.266 -16.627 1.00 51.91 79 GLU A CA 1
ATOM 616 C C . GLU A 1 79 ? -31.764 -16.623 -15.143 1.00 51.91 79 GLU A C 1
ATOM 618 O O . GLU A 1 79 ? -32.607 -16.245 -14.333 1.00 51.91 79 GLU A O 1
ATOM 623 N N . THR A 1 80 ? -30.770 -17.433 -14.786 1.00 43.59 80 THR A N 1
ATOM 624 C CA . THR A 1 80 ? -30.412 -17.632 -13.389 1.00 43.59 80 THR A CA 1
ATOM 625 C C . THR A 1 80 ? -29.707 -16.362 -12.946 1.00 43.59 80 THR A C 1
ATOM 627 O O . THR A 1 80 ? -28.486 -16.245 -13.033 1.00 43.59 80 THR A O 1
ATOM 630 N N . THR A 1 81 ? -30.487 -15.380 -12.504 1.00 45.47 81 THR A N 1
ATOM 631 C CA . THR A 1 81 ? -29.990 -14.245 -11.737 1.00 45.47 81 THR A CA 1
ATOM 632 C C . THR A 1 81 ? -29.446 -14.804 -10.422 1.00 45.47 81 THR A C 1
ATOM 634 O O . THR A 1 81 ? -30.186 -15.004 -9.461 1.00 45.47 81 THR A O 1
ATOM 637 N N . ARG A 1 82 ? -28.147 -15.127 -10.370 1.00 55.97 82 ARG A N 1
ATOM 638 C CA . ARG A 1 82 ? -27.461 -15.262 -9.081 1.00 55.97 82 ARG A CA 1
ATOM 639 C C . ARG A 1 82 ? -27.405 -13.863 -8.490 1.00 55.97 82 ARG A C 1
ATOM 641 O O . ARG A 1 82 ? -26.555 -13.063 -8.859 1.00 55.97 82 ARG A O 1
ATOM 648 N N . ILE A 1 83 ? -28.347 -13.566 -7.608 1.00 49.62 83 ILE A N 1
ATOM 649 C CA . ILE A 1 83 ? -28.244 -12.438 -6.692 1.00 49.62 8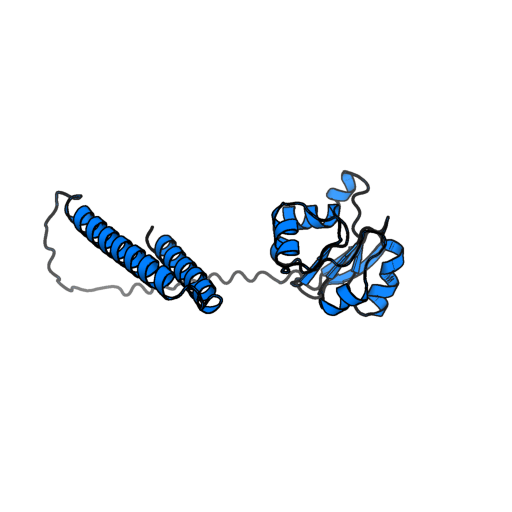3 ILE A CA 1
ATOM 650 C C . ILE A 1 83 ? -27.126 -12.816 -5.714 1.00 49.62 83 ILE A C 1
ATOM 652 O O . ILE A 1 83 ? -27.356 -13.514 -4.732 1.00 49.62 83 ILE A O 1
ATOM 656 N N . THR A 1 84 ? -25.882 -12.474 -6.038 1.00 60.25 84 THR A N 1
ATOM 657 C CA . THR A 1 84 ? -24.824 -12.403 -5.030 1.00 60.25 84 THR A CA 1
ATOM 658 C C . THR A 1 84 ? -25.099 -11.140 -4.234 1.00 60.25 84 THR A C 1
ATOM 660 O O . THR A 1 84 ? -24.875 -10.038 -4.738 1.00 60.25 84 THR A O 1
ATOM 663 N N . GLU A 1 85 ? -25.660 -11.285 -3.032 1.00 74.25 85 GLU A N 1
ATOM 664 C CA . GLU A 1 85 ? -25.691 -10.183 -2.073 1.00 74.25 85 GLU A CA 1
ATOM 665 C C . GLU A 1 85 ? -24.265 -9.646 -1.919 1.00 74.25 85 GLU A C 1
ATOM 667 O O . GLU A 1 85 ? -23.308 -10.408 -1.760 1.00 74.25 85 GLU A O 1
ATOM 672 N N . SER A 1 86 ? -24.118 -8.331 -2.067 1.00 80.69 86 SER A N 1
ATOM 673 C CA . SER A 1 86 ? -22.827 -7.669 -1.926 1.00 80.69 86 SER A CA 1
ATOM 674 C C . SER A 1 86 ? -22.347 -7.854 -0.482 1.00 80.69 86 SER A C 1
ATOM 676 O O . SER A 1 86 ? -23.100 -7.502 0.426 1.00 80.69 86 SER A O 1
ATOM 678 N N . PRO A 1 87 ? -21.116 -8.333 -0.231 1.00 87.12 87 PRO A N 1
ATOM 679 C CA . PRO A 1 87 ? -20.578 -8.505 1.124 1.00 87.12 87 PRO A CA 1
ATOM 680 C C . PRO A 1 87 ? -20.241 -7.166 1.814 1.00 87.12 87 PRO A C 1
ATOM 682 O O . PRO A 1 87 ? -19.502 -7.136 2.795 1.00 87.12 87 PRO A O 1
ATOM 685 N N . TYR A 1 88 ? -20.752 -6.051 1.285 1.00 92.06 88 TYR A N 1
ATOM 686 C CA . TYR A 1 88 ? -20.455 -4.694 1.717 1.00 92.06 88 TYR A CA 1
ATOM 687 C C . TYR A 1 88 ? -21.698 -4.005 2.304 1.00 92.06 88 TYR A C 1
ATOM 689 O O . TYR A 1 88 ? -22.804 -4.216 1.798 1.00 92.06 88 TYR A O 1
ATOM 697 N N . PRO A 1 89 ? -21.537 -3.139 3.323 1.00 93.69 89 PRO A N 1
ATOM 698 C CA . PRO A 1 89 ? -20.266 -2.693 3.901 1.00 93.69 89 PRO A CA 1
ATOM 699 C C . PRO A 1 89 ? -19.602 -3.774 4.767 1.00 93.69 89 PRO A C 1
ATOM 701 O O . PRO A 1 89 ? -20.253 -4.401 5.602 1.00 93.69 89 PRO A O 1
ATOM 704 N N . LEU A 1 90 ? -18.297 -3.967 4.580 1.00 94.44 90 LEU A N 1
ATOM 705 C CA . LEU A 1 90 ? -17.502 -4.933 5.332 1.00 94.44 90 LEU A CA 1
ATOM 706 C C . LEU A 1 90 ? -16.867 -4.228 6.532 1.00 94.44 90 LEU A C 1
ATOM 708 O O . LEU A 1 90 ? -16.171 -3.227 6.367 1.00 94.44 90 LEU A O 1
ATOM 712 N N . LYS A 1 91 ? -17.100 -4.751 7.736 1.00 94.81 91 LYS A N 1
ATOM 713 C CA . LYS A 1 91 ? -16.477 -4.260 8.970 1.00 94.81 91 LYS A CA 1
ATOM 714 C C . LYS A 1 91 ? -15.419 -5.248 9.426 1.00 94.81 91 LYS A C 1
ATOM 716 O O . LYS A 1 91 ? -15.737 -6.416 9.623 1.00 94.81 91 LYS A O 1
ATOM 721 N N . ILE A 1 92 ? -14.194 -4.772 9.602 1.00 93.69 92 ILE A N 1
ATOM 722 C CA . ILE A 1 92 ? -13.059 -5.583 10.051 1.00 93.69 92 ILE A CA 1
ATOM 723 C C . ILE A 1 92 ? -12.361 -4.909 11.226 1.00 93.69 92 ILE A C 1
ATOM 725 O O . ILE A 1 92 ? -12.379 -3.683 11.346 1.00 93.69 92 ILE A O 1
ATOM 729 N N . ILE A 1 93 ? -11.711 -5.716 12.062 1.00 94.12 93 ILE A N 1
ATOM 730 C CA . ILE A 1 93 ? -10.752 -5.233 13.053 1.00 94.12 93 ILE A CA 1
ATOM 731 C C . ILE A 1 93 ? -9.362 -5.541 12.516 1.00 94.12 93 ILE A C 1
ATOM 733 O O . ILE A 1 93 ? -9.032 -6.701 12.278 1.00 94.12 93 ILE A O 1
ATOM 737 N N . ASP A 1 94 ? -8.548 -4.512 12.319 1.00 94.25 94 ASP A N 1
ATOM 738 C CA . ASP A 1 94 ? -7.204 -4.690 11.774 1.00 94.25 94 ASP A CA 1
ATOM 739 C C . ASP A 1 94 ? -6.165 -5.098 12.844 1.00 94.25 94 ASP A C 1
ATOM 741 O O . ASP A 1 94 ? -6.460 -5.228 14.041 1.00 94.25 94 ASP A O 1
ATOM 745 N N . PHE A 1 95 ? -4.905 -5.281 12.436 1.00 90.75 95 PHE A N 1
ATOM 746 C CA . PHE A 1 95 ? -3.835 -5.687 13.358 1.00 90.75 95 PHE A CA 1
ATOM 747 C C . PHE A 1 95 ? -3.459 -4.613 14.389 1.00 90.75 95 PHE A C 1
ATOM 749 O O . PHE A 1 95 ? -2.895 -4.940 15.434 1.00 90.75 95 PHE A O 1
ATOM 756 N N . MET A 1 96 ? -3.835 -3.353 14.155 1.00 92.44 96 MET A N 1
ATOM 757 C CA . MET A 1 96 ? -3.696 -2.255 15.116 1.00 92.44 96 MET A CA 1
ATOM 758 C C . MET A 1 96 ? -4.907 -2.125 16.055 1.00 92.44 96 MET A C 1
ATOM 760 O O . MET A 1 96 ? -4.943 -1.198 16.862 1.00 92.44 96 MET A O 1
ATOM 764 N N . LYS A 1 97 ? -5.864 -3.067 16.001 1.00 94.19 97 LYS A N 1
ATOM 765 C CA . LYS A 1 97 ? -7.093 -3.103 16.818 1.00 94.19 97 LYS A CA 1
ATOM 766 C C . LYS A 1 97 ? -8.049 -1.946 16.534 1.00 94.19 97 LYS A C 1
ATOM 768 O O . LYS A 1 97 ? -8.698 -1.439 17.445 1.00 94.19 97 LYS A O 1
ATOM 773 N N . ARG A 1 98 ? -8.134 -1.541 15.268 1.00 93.81 98 ARG A N 1
ATOM 774 C CA . ARG A 1 98 ? -8.999 -0.457 14.798 1.00 93.81 98 ARG A CA 1
ATOM 775 C C . ARG A 1 98 ? -10.194 -1.038 14.052 1.00 93.81 98 ARG A C 1
ATOM 777 O O . ARG A 1 98 ? -10.022 -1.962 13.261 1.00 93.81 98 ARG A O 1
ATOM 784 N N . ASP A 1 99 ? -11.377 -0.477 14.283 1.00 95.50 99 ASP A N 1
ATOM 785 C CA . ASP A 1 99 ? -12.582 -0.802 13.519 1.00 95.50 99 ASP A CA 1
ATOM 786 C C . ASP A 1 99 ? -12.548 -0.080 12.168 1.00 95.50 99 ASP A C 1
ATOM 788 O O . ASP A 1 99 ? -12.685 1.142 12.100 1.00 95.50 99 ASP A O 1
ATOM 792 N N . ILE A 1 100 ? -12.383 -0.835 11.085 1.00 96.12 100 ILE A N 1
ATOM 793 C CA . ILE A 1 100 ? -12.367 -0.307 9.721 1.00 96.12 100 ILE A CA 1
ATOM 794 C C . ILE A 1 100 ? -13.654 -0.720 9.012 1.00 96.12 100 ILE A C 1
ATOM 796 O O . ILE A 1 100 ? -14.055 -1.883 9.047 1.00 96.12 100 ILE A O 1
ATOM 800 N N . THR A 1 101 ? -14.303 0.238 8.349 1.00 95.56 101 THR A N 1
ATOM 801 C CA . THR A 1 101 ? -15.437 -0.028 7.455 1.00 95.56 101 THR A CA 1
ATOM 802 C C . THR A 1 101 ? -14.989 0.159 6.012 1.00 95.56 101 THR A C 1
ATOM 804 O O . THR A 1 101 ? -14.430 1.194 5.657 1.00 95.56 101 THR A O 1
ATOM 807 N N . ILE A 1 102 ? -15.232 -0.853 5.186 1.00 95.38 102 ILE A N 1
ATOM 808 C CA . ILE A 1 102 ? -14.996 -0.835 3.747 1.00 95.38 102 ILE A CA 1
ATOM 809 C C . ILE A 1 102 ? -16.373 -0.814 3.086 1.00 95.38 102 ILE A C 1
ATOM 811 O O . ILE A 1 102 ? -17.118 -1.788 3.165 1.00 95.38 102 ILE A O 1
ATOM 815 N N . ASP A 1 103 ? -16.739 0.303 2.462 1.00 93.38 103 ASP A N 1
ATOM 816 C CA . ASP A 1 103 ? -18.116 0.528 1.992 1.00 93.38 103 ASP A CA 1
ATOM 817 C C . ASP A 1 103 ? -18.470 -0.228 0.707 1.00 93.38 103 ASP A C 1
ATOM 819 O O . ASP A 1 103 ? -19.642 -0.472 0.421 1.00 93.38 103 ASP A O 1
ATOM 823 N N . LYS A 1 104 ? -17.462 -0.568 -0.098 1.00 94.38 104 LYS A N 1
ATOM 824 C CA . LYS A 1 104 ? -17.600 -1.228 -1.401 1.00 94.38 104 LYS A CA 1
ATOM 825 C C . LYS A 1 104 ? -16.322 -1.983 -1.748 1.00 94.38 104 LYS A C 1
ATOM 827 O O . LYS A 1 104 ? -15.276 -1.734 -1.153 1.00 94.38 104 LYS A O 1
ATOM 832 N N . GLN A 1 105 ? -16.385 -2.824 -2.775 1.00 94.88 105 GLN A N 1
ATOM 833 C CA . GLN A 1 105 ? -15.204 -3.504 -3.298 1.00 94.88 105 GLN A CA 1
ATOM 834 C C . GLN A 1 105 ? -14.129 -2.496 -3.737 1.00 94.88 105 GLN A C 1
ATOM 836 O O . GLN A 1 105 ? -14.407 -1.680 -4.623 1.00 94.88 105 GLN A O 1
ATOM 841 N N . PRO A 1 106 ? -12.916 -2.529 -3.148 1.00 96.12 106 PRO A N 1
ATOM 842 C CA . PRO A 1 106 ? -11.823 -1.662 -3.571 1.00 96.12 106 PRO A CA 1
ATOM 843 C C . PRO A 1 106 ? -11.430 -1.961 -5.017 1.00 96.12 106 PRO A C 1
ATOM 845 O O . PRO A 1 106 ? -11.371 -3.121 -5.417 1.00 96.12 106 PRO A O 1
ATOM 848 N N . GLN A 1 107 ? -11.180 -0.920 -5.806 1.00 97.75 107 GLN A N 1
ATOM 849 C CA . GLN A 1 107 ? -10.725 -1.025 -7.197 1.00 97.75 107 GLN A CA 1
ATOM 850 C C . GLN A 1 107 ? -9.353 -0.372 -7.399 1.00 97.75 107 GLN A C 1
ATOM 852 O O . GLN A 1 107 ? -8.725 -0.558 -8.438 1.00 97.75 107 GLN A O 1
ATOM 857 N N . ARG A 1 108 ? -8.893 0.419 -6.422 1.00 98.38 108 ARG A N 1
ATOM 858 C CA . ARG A 1 108 ? -7.588 1.082 -6.415 1.00 98.38 108 ARG A CA 1
ATOM 859 C C . ARG A 1 108 ? -6.886 0.815 -5.092 1.00 98.38 108 ARG A C 1
ATOM 861 O O . ARG A 1 108 ? -7.264 1.376 -4.064 1.00 98.38 108 ARG A O 1
ATOM 868 N N . ILE A 1 109 ? -5.866 -0.029 -5.134 1.00 98.62 109 ILE A N 1
ATOM 869 C CA . ILE A 1 109 ? -5.129 -0.507 -3.967 1.00 98.62 109 ILE A CA 1
ATOM 870 C C . ILE A 1 109 ? -3.721 0.084 -3.979 1.00 98.62 109 ILE A C 1
ATOM 872 O O . ILE A 1 109 ? -3.029 0.044 -4.997 1.00 98.62 109 ILE A O 1
ATOM 876 N N . VAL A 1 110 ? -3.277 0.605 -2.837 1.00 98.56 110 VAL A N 1
ATOM 877 C CA . VAL A 1 110 ? -1.857 0.887 -2.594 1.00 98.56 110 VAL A CA 1
ATOM 878 C C . VAL A 1 110 ? -1.320 -0.121 -1.583 1.00 98.56 110 VAL A C 1
ATOM 880 O O . VAL A 1 110 ? -1.894 -0.275 -0.505 1.00 98.56 110 VAL A O 1
ATOM 883 N N . SER A 1 111 ? -0.223 -0.796 -1.928 1.00 97.69 111 SER A N 1
ATOM 884 C CA . SER A 1 111 ? 0.483 -1.734 -1.046 1.00 97.69 111 SER A CA 1
ATOM 885 C C . SER A 1 111 ? 1.798 -1.128 -0.568 1.00 97.69 111 SER A C 1
ATOM 887 O O . SER A 1 111 ? 2.671 -0.808 -1.368 1.00 97.69 111 SER A O 1
ATOM 889 N N . CYS A 1 112 ? 1.962 -0.951 0.738 1.00 96.94 112 CYS A N 1
ATOM 890 C CA . CYS A 1 112 ? 3.131 -0.267 1.292 1.00 96.94 112 CYS A CA 1
ATOM 891 C C . CYS A 1 112 ? 4.245 -1.199 1.799 1.00 96.94 112 CYS A C 1
ATOM 893 O O . CYS A 1 112 ? 5.183 -0.718 2.439 1.00 96.94 112 CYS A O 1
ATOM 895 N N . ALA A 1 113 ? 4.151 -2.510 1.569 1.00 95.25 113 ALA A N 1
ATOM 896 C CA . ALA A 1 113 ? 5.181 -3.461 1.978 1.00 95.25 113 ALA A CA 1
ATOM 897 C C . ALA A 1 113 ? 5.285 -4.647 1.002 1.00 95.25 113 ALA A C 1
ATOM 899 O O . ALA A 1 113 ? 4.241 -5.129 0.549 1.00 95.25 113 ALA A O 1
ATOM 900 N N . PRO A 1 114 ? 6.495 -5.204 0.773 1.00 95.50 114 PRO A N 1
ATOM 901 C CA . PRO A 1 114 ? 6.685 -6.342 -0.127 1.00 95.50 114 PRO A CA 1
ATOM 902 C C . PRO A 1 114 ? 5.792 -7.539 0.207 1.00 95.50 114 PRO A C 1
ATOM 904 O O . PRO A 1 114 ? 5.073 -8.023 -0.658 1.00 95.50 114 PRO A O 1
ATOM 907 N N . SER A 1 115 ? 5.729 -7.945 1.479 1.00 93.88 115 SER A N 1
ATOM 908 C CA . SER A 1 115 ? 4.902 -9.080 1.915 1.00 93.88 115 SER A CA 1
ATOM 909 C C . SER A 1 115 ? 3.415 -8.906 1.593 1.00 93.88 115 SER A C 1
ATOM 911 O O . SER A 1 115 ? 2.745 -9.865 1.222 1.00 93.88 115 SER A O 1
ATOM 913 N N . ILE A 1 116 ? 2.892 -7.685 1.701 1.00 95.56 116 ILE A N 1
ATOM 914 C CA . ILE A 1 116 ? 1.498 -7.375 1.372 1.00 95.56 116 ILE A CA 1
ATOM 915 C C . ILE A 1 116 ? 1.287 -7.464 -0.139 1.00 95.56 116 ILE A C 1
ATOM 917 O O . ILE A 1 116 ? 0.299 -8.044 -0.584 1.00 95.56 116 ILE A O 1
ATOM 921 N N . THR A 1 117 ? 2.222 -6.933 -0.928 1.00 96.94 117 THR A N 1
ATOM 922 C CA . THR A 1 117 ? 2.161 -7.006 -2.393 1.00 96.94 117 THR A CA 1
ATOM 923 C C . THR A 1 117 ? 2.134 -8.457 -2.872 1.00 96.94 117 THR A C 1
ATOM 925 O O . THR A 1 117 ? 1.317 -8.802 -3.723 1.00 96.94 117 THR A O 1
ATOM 928 N N . GLU A 1 118 ? 2.956 -9.327 -2.282 1.00 96.25 118 GLU A N 1
ATOM 929 C CA . GLU A 1 118 ? 2.974 -10.754 -2.613 1.00 96.25 118 GLU A CA 1
ATOM 930 C C . GLU A 1 118 ? 1.657 -11.457 -2.253 1.00 96.25 118 GLU A C 1
ATOM 932 O O . GLU A 1 118 ? 1.158 -12.263 -3.038 1.00 96.25 118 GLU A O 1
ATOM 937 N N . ILE A 1 119 ? 1.056 -11.124 -1.103 1.00 95.06 119 ILE A N 1
ATOM 938 C CA . ILE A 1 119 ? -0.260 -11.647 -0.702 1.00 95.06 119 ILE A CA 1
ATOM 939 C C . ILE A 1 119 ? -1.340 -11.204 -1.693 1.00 95.06 119 ILE A C 1
ATOM 941 O O . ILE A 1 119 ? -2.126 -12.030 -2.148 1.00 95.06 119 ILE A O 1
ATOM 945 N N . LEU A 1 120 ? -1.375 -9.920 -2.063 1.00 96.00 120 LEU A N 1
ATOM 946 C CA . LEU A 1 120 ? -2.344 -9.401 -3.033 1.00 96.00 120 LEU A CA 1
ATOM 947 C C . LEU A 1 120 ? -2.205 -10.095 -4.390 1.00 96.00 120 LEU A C 1
ATOM 949 O O . LEU A 1 120 ? -3.208 -10.457 -5.002 1.00 96.00 120 LEU A O 1
ATOM 953 N N . ALA A 1 121 ? -0.973 -10.331 -4.837 1.00 96.00 121 ALA A N 1
ATOM 954 C CA . ALA A 1 121 ? -0.719 -11.061 -6.068 1.00 96.00 121 ALA A CA 1
ATOM 955 C C . ALA A 1 121 ? -1.143 -12.536 -5.979 1.00 96.00 121 ALA A C 1
ATOM 957 O O . ALA A 1 121 ? -1.736 -13.061 -6.918 1.00 96.00 121 ALA A O 1
ATOM 958 N N . ALA A 1 122 ? -0.902 -13.202 -4.844 1.00 94.62 122 ALA A N 1
ATOM 959 C CA . ALA A 1 122 ? -1.359 -14.573 -4.607 1.00 94.62 122 ALA A CA 1
ATOM 960 C C . ALA A 1 122 ? -2.893 -14.699 -4.588 1.00 94.62 122 ALA A C 1
ATOM 962 O O . ALA A 1 122 ? -3.426 -15.765 -4.888 1.00 94.62 122 ALA A O 1
ATOM 963 N N . LEU A 1 123 ? -3.595 -13.611 -4.261 1.00 94.69 123 LEU A N 1
ATOM 964 C CA . LEU A 1 123 ? -5.052 -13.492 -4.337 1.00 94.69 123 LEU A CA 1
ATOM 965 C C . LEU A 1 123 ? -5.556 -13.065 -5.728 1.00 94.69 123 LEU A C 1
ATOM 967 O O . LEU A 1 123 ? -6.739 -12.771 -5.872 1.00 94.69 123 LEU A O 1
ATOM 971 N N . GLU A 1 124 ? -4.676 -13.013 -6.733 1.00 95.94 124 GLU A N 1
ATOM 972 C CA . GLU A 1 124 ? -4.980 -12.576 -8.104 1.00 95.94 124 GLU A CA 1
ATOM 973 C C . GLU A 1 124 ? -5.492 -11.122 -8.184 1.00 95.94 124 GLU A C 1
ATOM 975 O O . GLU A 1 124 ? -6.205 -10.747 -9.109 1.00 95.94 124 GLU A O 1
ATOM 980 N N . LEU A 1 125 ? -5.101 -10.266 -7.231 1.00 96.38 125 LEU A N 1
ATOM 981 C CA . LEU A 1 125 ? -5.550 -8.868 -7.145 1.00 96.38 125 LEU A CA 1
ATOM 982 C C . LEU A 1 125 ? -4.572 -7.861 -7.768 1.00 96.38 125 LEU A C 1
ATOM 984 O O . LEU A 1 125 ? -4.754 -6.653 -7.593 1.00 96.38 125 LEU A O 1
ATOM 988 N N . THR A 1 126 ? -3.543 -8.319 -8.491 1.00 95.62 126 THR A N 1
ATOM 989 C CA . THR A 1 126 ? -2.500 -7.446 -9.056 1.00 95.62 126 THR A CA 1
ATOM 990 C C . THR A 1 126 ? -3.073 -6.317 -9.922 1.00 95.62 126 THR A C 1
ATOM 992 O O . THR A 1 126 ? -2.562 -5.200 -9.894 1.00 95.62 126 THR A O 1
ATOM 995 N N . GLU A 1 127 ? -4.158 -6.569 -10.660 1.00 95.94 127 GLU A N 1
ATOM 996 C CA . GLU A 1 127 ? -4.777 -5.587 -11.565 1.00 95.94 127 GLU A CA 1
ATOM 997 C C . GLU A 1 127 ? -5.387 -4.364 -10.857 1.00 95.94 127 GLU A C 1
ATOM 999 O O . GLU A 1 127 ? -5.545 -3.308 -11.471 1.00 95.94 127 GLU A O 1
ATOM 1004 N N . TYR A 1 128 ? -5.699 -4.483 -9.564 1.00 97.75 128 TYR A N 1
ATOM 1005 C CA . TYR A 1 128 ? -6.250 -3.392 -8.758 1.00 97.75 128 TYR A CA 1
ATOM 1006 C C . TYR A 1 128 ? -5.164 -2.553 -8.076 1.00 97.75 128 TYR A C 1
ATOM 1008 O O . TYR A 1 128 ? -5.465 -1.514 -7.480 1.00 97.75 128 TYR A O 1
ATOM 1016 N N . ILE A 1 129 ? -3.903 -2.988 -8.134 1.00 98.44 129 ILE A N 1
ATOM 1017 C CA . ILE A 1 129 ? -2.782 -2.286 -7.515 1.00 98.44 129 ILE A CA 1
ATOM 1018 C C . ILE A 1 129 ? -2.411 -1.081 -8.380 1.00 98.44 129 ILE A C 1
ATOM 1020 O O . ILE A 1 129 ? -2.087 -1.211 -9.555 1.00 98.44 129 ILE A O 1
ATOM 1024 N N . VAL A 1 130 ? -2.436 0.109 -7.781 1.00 98.56 130 VAL A N 1
ATOM 1025 C CA . VAL A 1 130 ? -2.084 1.376 -8.447 1.00 98.56 130 VAL A CA 1
ATOM 1026 C C . VAL A 1 130 ? -0.798 1.988 -7.900 1.00 98.56 130 VAL A C 1
ATOM 1028 O O . VAL A 1 130 ? -0.238 2.896 -8.511 1.00 98.56 130 VAL A O 1
ATOM 1031 N N . GLY A 1 131 ? -0.316 1.497 -6.757 1.00 98.38 131 GLY A N 1
ATOM 1032 C CA . GLY A 1 131 ? 0.951 1.922 -6.185 1.00 98.38 131 GLY A CA 1
ATOM 1033 C C . GLY A 1 131 ? 1.542 0.878 -5.250 1.00 98.38 131 GLY A C 1
ATOM 1034 O O . GLY A 1 131 ? 0.811 0.206 -4.519 1.00 98.38 131 GLY A O 1
ATOM 1035 N N . VAL A 1 132 ? 2.868 0.765 -5.272 1.00 98.44 132 VAL A N 1
ATOM 1036 C CA . VAL A 1 132 ? 3.628 -0.109 -4.372 1.00 98.44 132 VAL A CA 1
ATOM 1037 C C . VAL A 1 132 ? 4.864 0.590 -3.818 1.00 98.44 132 VAL A C 1
ATOM 1039 O O . VAL A 1 132 ? 5.326 1.588 -4.382 1.00 98.44 132 VAL A O 1
ATOM 1042 N N . ASP A 1 133 ? 5.399 0.084 -2.710 1.00 97.31 133 ASP A N 1
ATOM 1043 C CA . ASP A 1 133 ? 6.680 0.552 -2.186 1.00 97.31 133 ASP A CA 1
ATOM 1044 C C . ASP A 1 133 ? 7.854 0.213 -3.127 1.00 97.31 133 ASP A C 1
ATOM 1046 O O . ASP A 1 133 ? 7.766 -0.627 -4.025 1.00 97.31 133 ASP A O 1
ATOM 1050 N N . GLU A 1 134 ? 8.985 0.876 -2.907 1.00 96.56 134 GLU A N 1
ATOM 1051 C CA . GLU A 1 134 ? 10.171 0.788 -3.751 1.00 96.56 134 GLU A CA 1
ATOM 1052 C C . GLU A 1 134 ? 10.734 -0.635 -3.888 1.00 96.56 134 GLU A C 1
ATOM 1054 O O . GLU A 1 134 ? 11.314 -0.951 -4.932 1.00 96.56 134 GLU A O 1
ATOM 1059 N N . TYR A 1 135 ? 10.535 -1.489 -2.885 1.00 96.25 135 TYR A N 1
ATOM 1060 C CA . TYR A 1 135 ? 11.127 -2.823 -2.787 1.00 96.25 135 TYR A CA 1
ATOM 1061 C C . TYR A 1 135 ? 10.169 -3.936 -3.218 1.00 96.25 135 TYR A C 1
ATOM 1063 O O . TYR A 1 135 ? 10.594 -5.076 -3.363 1.00 96.25 135 TYR A O 1
ATOM 1071 N N . SER A 1 136 ? 8.897 -3.618 -3.461 1.00 96.75 136 SER A N 1
ATOM 1072 C CA . SER A 1 136 ? 7.930 -4.557 -4.027 1.00 96.75 136 SER A CA 1
ATOM 1073 C C . SER A 1 136 ? 8.265 -4.863 -5.493 1.00 96.75 136 SER A C 1
ATOM 1075 O O . SER A 1 136 ? 8.080 -4.013 -6.374 1.00 96.75 136 SER A O 1
ATOM 1077 N N . ASP A 1 137 ? 8.764 -6.070 -5.763 1.00 96.38 137 ASP A N 1
ATOM 1078 C CA . ASP A 1 137 ? 9.183 -6.516 -7.098 1.00 96.38 137 ASP A CA 1
ATOM 1079 C C . ASP A 1 137 ? 8.731 -7.942 -7.482 1.00 96.38 137 ASP A C 1
ATOM 1081 O O . ASP A 1 137 ? 8.998 -8.381 -8.606 1.00 96.38 137 ASP A O 1
ATOM 1085 N N . TYR A 1 138 ? 7.997 -8.627 -6.597 1.00 96.00 138 TYR A N 1
ATOM 1086 C CA . TYR A 1 138 ? 7.415 -9.949 -6.828 1.00 96.00 138 TYR A CA 1
ATOM 1087 C C . TYR A 1 138 ? 5.874 -9.908 -6.798 1.00 96.00 138 TYR A C 1
ATOM 1089 O O . TYR A 1 138 ? 5.303 -9.215 -5.953 1.00 96.00 138 TYR A O 1
ATOM 1097 N N . PRO A 1 139 ? 5.186 -10.672 -7.670 1.00 96.44 139 PRO A N 1
ATOM 1098 C CA . PRO A 1 139 ? 5.723 -11.431 -8.807 1.00 96.44 139 PRO A CA 1
ATOM 1099 C C . PRO A 1 139 ? 6.384 -10.523 -9.862 1.00 96.44 139 PRO A C 1
ATOM 1101 O O . PRO A 1 139 ? 6.170 -9.312 -9.836 1.00 96.44 139 PRO A O 1
ATOM 1104 N N . PRO A 1 140 ? 7.167 -11.068 -10.821 1.00 96.81 140 PRO A N 1
ATOM 1105 C CA . PRO A 1 140 ? 7.918 -10.258 -11.794 1.00 96.81 140 PRO A CA 1
ATOM 1106 C C . PRO A 1 140 ? 7.074 -9.245 -12.585 1.00 96.81 140 PRO A C 1
ATOM 1108 O O . PRO A 1 140 ? 7.596 -8.251 -13.091 1.00 96.81 140 PRO A O 1
ATOM 1111 N N . GLU A 1 141 ? 5.766 -9.483 -12.696 1.00 96.50 141 GLU A N 1
ATOM 1112 C CA . GLU A 1 141 ? 4.818 -8.534 -13.280 1.00 96.50 141 GLU A CA 1
ATOM 1113 C C . GLU A 1 141 ? 4.703 -7.218 -12.504 1.00 96.50 141 GLU A C 1
ATOM 1115 O O . GLU A 1 141 ? 4.575 -6.187 -13.152 1.00 96.50 141 GLU A O 1
ATOM 1120 N N . ILE A 1 142 ? 4.826 -7.208 -11.171 1.00 97.81 142 ILE A N 1
ATOM 1121 C CA . ILE A 1 142 ? 4.802 -5.980 -10.360 1.00 97.81 142 ILE A CA 1
ATOM 1122 C C . ILE A 1 142 ? 5.951 -5.071 -10.775 1.00 97.81 142 ILE A C 1
ATOM 1124 O O . ILE A 1 142 ? 5.748 -3.895 -11.076 1.00 97.81 142 ILE A O 1
ATOM 1128 N N . LYS A 1 143 ? 7.163 -5.631 -10.849 1.00 96.94 143 LYS A N 1
ATOM 1129 C CA . LYS A 1 143 ? 8.345 -4.896 -11.295 1.00 96.94 143 LYS A CA 1
ATOM 1130 C C . LYS A 1 143 ? 8.160 -4.352 -12.709 1.00 96.94 143 LYS A C 1
ATOM 1132 O O . LYS A 1 143 ? 8.385 -3.166 -12.934 1.00 96.94 143 LYS A O 1
ATOM 1137 N N . ARG A 1 144 ? 7.687 -5.191 -13.635 1.00 97.31 144 ARG A N 1
ATOM 1138 C CA . ARG A 1 144 ? 7.401 -4.778 -15.015 1.00 97.31 144 ARG A CA 1
ATOM 1139 C C . ARG A 1 144 ? 6.385 -3.632 -15.059 1.00 97.31 144 ARG A C 1
ATOM 1141 O O . ARG A 1 144 ? 6.635 -2.627 -15.710 1.00 97.31 144 ARG A O 1
ATOM 1148 N N . PHE A 1 145 ? 5.273 -3.739 -14.334 1.00 97.12 145 PHE A N 1
ATOM 1149 C CA . PHE A 1 145 ? 4.237 -2.707 -14.294 1.00 97.12 145 PHE A CA 1
ATOM 1150 C C . PHE A 1 145 ? 4.724 -1.394 -13.677 1.00 97.12 145 PHE A C 1
ATOM 1152 O O . PHE A 1 145 ? 4.278 -0.328 -14.098 1.00 97.12 145 PHE A O 1
ATOM 1159 N N . ARG A 1 146 ? 5.668 -1.436 -12.733 1.00 96.31 146 ARG A N 1
ATOM 1160 C CA . ARG A 1 146 ? 6.338 -0.225 -12.236 1.00 96.31 146 ARG A CA 1
ATOM 1161 C C . ARG A 1 146 ? 7.244 0.410 -13.282 1.00 96.31 146 ARG A C 1
ATOM 1163 O O . ARG A 1 146 ? 7.201 1.620 -13.469 1.00 96.31 146 ARG A O 1
ATOM 1170 N N . GLU A 1 147 ? 8.058 -0.394 -13.960 1.00 95.75 147 GLU A N 1
ATOM 1171 C CA . GLU A 1 147 ? 8.967 0.075 -15.015 1.00 95.75 147 GLU A CA 1
ATOM 1172 C C . GLU A 1 147 ? 8.197 0.662 -16.212 1.00 95.75 147 GLU A C 1
ATOM 1174 O O . GLU A 1 147 ? 8.637 1.638 -16.815 1.00 95.75 147 GLU A O 1
ATOM 1179 N N . GLU A 1 148 ? 7.014 0.119 -16.508 1.00 96.62 148 GLU A N 1
ATOM 1180 C CA . GLU A 1 148 ? 6.084 0.615 -17.529 1.00 96.62 148 GLU A CA 1
ATOM 1181 C C . GLU A 1 148 ? 5.237 1.819 -17.062 1.00 96.62 148 GLU A C 1
ATOM 1183 O O . GLU A 1 148 ? 4.514 2.407 -17.867 1.00 96.62 148 GLU A O 1
ATOM 1188 N N . GLY A 1 149 ? 5.314 2.208 -15.783 1.00 95.38 149 GLY A N 1
ATOM 1189 C CA . GLY A 1 149 ? 4.559 3.333 -15.215 1.00 95.38 149 GLY A CA 1
ATOM 1190 C C . GLY A 1 149 ? 3.064 3.062 -14.998 1.00 95.38 149 GLY A C 1
ATOM 1191 O O . GLY A 1 149 ? 2.284 3.998 -14.840 1.00 95.38 149 GLY A O 1
ATOM 1192 N N . ILE A 1 150 ? 2.652 1.793 -15.003 1.00 96.75 150 ILE A N 1
ATOM 1193 C CA . ILE A 1 150 ? 1.280 1.357 -14.706 1.00 96.75 150 ILE A CA 1
ATOM 1194 C C . ILE A 1 150 ? 1.027 1.407 -13.192 1.00 96.75 150 ILE A C 1
ATOM 1196 O O . ILE A 1 150 ? -0.037 1.845 -12.756 1.00 96.75 150 ILE A O 1
ATOM 1200 N N . ILE A 1 151 ? 2.021 0.987 -12.401 1.00 98.00 151 ILE A N 1
ATOM 1201 C CA . ILE A 1 151 ? 2.011 1.025 -10.934 1.00 98.00 151 ILE A CA 1
ATOM 1202 C C . ILE A 1 151 ? 3.028 2.063 -10.464 1.00 98.00 151 ILE A C 1
ATOM 1204 O O . ILE A 1 151 ? 4.211 1.980 -10.790 1.00 98.00 151 ILE A O 1
ATOM 1208 N N . GLU A 1 152 ? 2.597 3.022 -9.651 1.00 98.31 152 GLU A N 1
ATOM 1209 C CA . GLU A 1 152 ? 3.488 4.070 -9.150 1.00 98.31 152 GLU A CA 1
ATOM 1210 C C . GLU A 1 152 ? 4.350 3.578 -7.974 1.00 98.31 152 GLU A C 1
ATOM 1212 O O . GLU A 1 152 ? 3.876 2.879 -7.077 1.00 98.31 152 GLU A O 1
ATOM 1217 N N . ASN A 1 153 ? 5.617 4.003 -7.928 1.00 97.69 153 ASN A N 1
ATOM 1218 C CA . ASN A 1 153 ? 6.455 3.833 -6.739 1.00 97.69 153 ASN A CA 1
ATOM 1219 C C . ASN A 1 153 ? 6.122 4.918 -5.702 1.00 97.69 153 ASN A C 1
ATOM 1221 O O . ASN A 1 153 ? 6.475 6.094 -5.878 1.00 97.69 153 ASN A O 1
ATOM 1225 N N . VAL A 1 154 ? 5.497 4.512 -4.595 1.00 97.81 154 VAL A N 1
ATOM 1226 C CA . VAL A 1 154 ? 5.076 5.417 -3.516 1.00 97.81 154 VAL A CA 1
ATOM 1227 C C . VAL A 1 154 ? 6.162 5.692 -2.470 1.00 97.81 154 VAL A C 1
ATOM 1229 O O . VAL A 1 154 ? 5.882 6.352 -1.477 1.00 97.81 154 VAL A O 1
ATOM 1232 N N . GLY A 1 155 ? 7.408 5.270 -2.690 1.00 96.12 155 GLY A N 1
ATOM 1233 C CA . GLY A 1 155 ? 8.547 5.521 -1.800 1.00 96.12 155 GLY A CA 1
ATOM 1234 C C . GLY A 1 155 ? 9.033 4.262 -1.085 1.00 96.12 155 GLY A C 1
ATOM 1235 O O . GLY A 1 155 ? 8.567 3.161 -1.358 1.00 96.12 155 GLY A O 1
ATOM 1236 N N . GLY A 1 156 ? 9.993 4.416 -0.175 1.00 92.88 156 GLY A N 1
ATOM 1237 C CA . GLY A 1 156 ? 10.562 3.288 0.561 1.00 92.88 156 GLY A CA 1
ATOM 1238 C C . GLY A 1 156 ? 9.648 2.778 1.677 1.00 92.88 156 GLY A C 1
ATOM 1239 O O . GLY A 1 156 ? 8.723 3.464 2.107 1.00 92.88 156 GLY A O 1
ATOM 1240 N N . VAL A 1 157 ? 9.968 1.600 2.219 1.00 83.56 157 VAL A N 1
ATOM 1241 C CA . VAL A 1 157 ? 9.201 0.951 3.303 1.00 83.56 157 VAL A CA 1
ATOM 1242 C C . VAL A 1 157 ? 9.072 1.852 4.546 1.00 83.56 157 VAL A C 1
ATOM 1244 O O . VAL A 1 157 ? 8.021 1.872 5.176 1.00 83.56 157 VAL A O 1
ATOM 1247 N N . THR A 1 158 ? 10.101 2.638 4.887 1.00 87.56 158 THR A N 1
ATOM 1248 C CA . THR A 1 158 ? 10.102 3.590 6.022 1.00 87.56 158 THR A CA 1
ATOM 1249 C C . THR A 1 158 ? 9.915 5.053 5.607 1.00 87.56 158 THR A C 1
ATOM 1251 O O . THR A 1 158 ? 9.775 5.925 6.461 1.00 87.56 158 THR A O 1
ATOM 1254 N N . THR A 1 159 ? 9.933 5.338 4.304 1.00 92.56 159 THR A N 1
ATOM 1255 C CA . THR A 1 159 ? 9.968 6.690 3.723 1.00 92.56 159 THR A CA 1
ATOM 1256 C C . THR A 1 159 ? 8.892 6.854 2.652 1.00 92.56 159 THR A C 1
ATOM 1258 O O . THR A 1 159 ? 9.131 7.409 1.576 1.00 92.56 159 THR A O 1
ATOM 1261 N N . LEU A 1 160 ? 7.690 6.354 2.946 1.00 95.94 160 LEU A N 1
ATOM 1262 C CA . LEU A 1 160 ? 6.534 6.498 2.069 1.00 95.94 160 LEU A CA 1
ATOM 1263 C C . LEU A 1 160 ? 6.238 7.971 1.780 1.00 95.94 160 LEU A C 1
ATOM 1265 O O . LEU A 1 160 ? 6.249 8.832 2.662 1.00 95.94 160 LEU A O 1
ATOM 1269 N N . ASN A 1 161 ? 5.915 8.246 0.526 1.00 97.44 161 ASN A N 1
ATOM 1270 C CA . ASN A 1 161 ? 5.525 9.553 0.043 1.00 97.44 161 ASN A CA 1
ATOM 1271 C C . ASN A 1 161 ? 3.996 9.679 0.081 1.00 97.44 161 ASN A C 1
ATOM 1273 O O . ASN A 1 161 ? 3.293 9.210 -0.814 1.00 97.44 161 ASN A O 1
ATOM 1277 N N . ILE A 1 162 ? 3.490 10.346 1.119 1.00 96.56 162 ILE A N 1
ATOM 1278 C CA . ILE A 1 162 ? 2.052 10.554 1.346 1.00 96.56 162 ILE A CA 1
ATOM 1279 C C . ILE A 1 162 ? 1.393 11.276 0.167 1.00 96.56 162 ILE A C 1
ATOM 1281 O O . ILE A 1 162 ? 0.314 10.884 -0.263 1.00 96.56 162 ILE A O 1
ATOM 1285 N N . GLU A 1 163 ? 2.049 12.292 -0.395 1.00 97.00 163 GLU A N 1
ATOM 1286 C CA . GLU A 1 163 ? 1.496 13.072 -1.508 1.00 97.00 163 GLU A CA 1
ATOM 1287 C C . GLU A 1 163 ? 1.312 12.214 -2.762 1.00 97.00 163 GLU A C 1
ATOM 1289 O O . GLU A 1 163 ? 0.288 12.309 -3.439 1.00 97.00 163 GLU A O 1
ATOM 1294 N N . LYS A 1 164 ? 2.259 11.307 -3.039 1.00 97.88 164 LYS A N 1
ATOM 1295 C CA . LYS A 1 164 ? 2.097 10.319 -4.111 1.00 97.88 164 LYS A CA 1
ATOM 1296 C C . LYS A 1 164 ? 0.916 9.392 -3.845 1.00 97.88 164 LYS A C 1
ATOM 1298 O O . LYS A 1 164 ? 0.115 9.174 -4.748 1.00 97.88 164 LYS A O 1
ATOM 1303 N N . ILE A 1 165 ? 0.778 8.880 -2.620 1.00 98.25 165 ILE A N 1
ATOM 1304 C CA . ILE A 1 165 ? -0.347 8.008 -2.247 1.00 98.25 165 ILE A CA 1
ATOM 1305 C C . ILE A 1 165 ? -1.679 8.742 -2.457 1.00 98.25 165 ILE A C 1
ATOM 1307 O O . ILE A 1 165 ? -2.585 8.198 -3.083 1.00 98.25 165 ILE A O 1
ATOM 1311 N N . LEU A 1 166 ? -1.789 9.996 -2.014 1.00 98.00 166 LEU A N 1
ATOM 1312 C CA . LEU A 1 166 ? -2.995 10.810 -2.190 1.00 98.00 166 LEU A CA 1
ATOM 1313 C C . LEU A 1 166 ? -3.313 11.073 -3.666 1.00 98.00 166 LEU A C 1
ATOM 1315 O O . LEU A 1 166 ? -4.469 10.955 -4.079 1.00 98.00 166 LEU A O 1
ATOM 1319 N N . ALA A 1 167 ? -2.299 11.377 -4.480 1.00 98.19 167 ALA A N 1
ATOM 1320 C CA . ALA A 1 167 ? -2.464 11.622 -5.912 1.00 98.19 167 ALA A CA 1
ATOM 1321 C C . ALA A 1 167 ? -3.038 10.405 -6.659 1.00 98.19 167 ALA A C 1
ATOM 1323 O O . ALA A 1 167 ? -3.787 10.563 -7.628 1.00 98.19 167 ALA A O 1
ATOM 1324 N N . LEU A 1 168 ? -2.750 9.190 -6.180 1.00 98.25 168 LEU A N 1
ATOM 1325 C CA . LEU A 1 168 ? -3.294 7.954 -6.741 1.00 98.25 168 LEU A CA 1
ATOM 1326 C C . LEU A 1 168 ? -4.779 7.748 -6.429 1.00 98.25 168 LEU A C 1
ATOM 1328 O O . LEU A 1 168 ? -5.397 6.900 -7.074 1.00 98.25 168 LEU A O 1
ATOM 1332 N N . ARG A 1 169 ? -5.374 8.505 -5.496 1.00 97.94 169 ARG A N 1
ATOM 1333 C CA . ARG A 1 169 ? -6.773 8.350 -5.057 1.00 97.94 169 ARG A CA 1
ATOM 1334 C C . ARG A 1 169 ? -7.143 6.875 -4.804 1.00 97.94 169 ARG A C 1
ATOM 1336 O O . ARG A 1 169 ? -8.005 6.346 -5.514 1.00 97.94 169 ARG A O 1
ATOM 1343 N N . PRO A 1 170 ? -6.436 6.175 -3.900 1.00 98.31 170 PRO A N 1
ATOM 1344 C CA . PRO A 1 170 ? -6.745 4.788 -3.590 1.00 98.31 170 PRO A CA 1
ATOM 1345 C C . PRO A 1 170 ? -8.083 4.678 -2.857 1.00 98.31 170 PRO A C 1
ATOM 1347 O O . PRO A 1 170 ? -8.455 5.572 -2.099 1.00 98.31 170 PRO A O 1
ATOM 1350 N N . ASP A 1 171 ? -8.778 3.561 -3.062 1.00 98.19 171 ASP A N 1
ATOM 1351 C CA . ASP A 1 171 ? -9.921 3.180 -2.230 1.00 98.19 171 ASP A CA 1
ATOM 1352 C C . ASP A 1 171 ? -9.439 2.591 -0.894 1.00 98.19 171 ASP A C 1
ATOM 1354 O O . ASP A 1 171 ? -10.123 2.701 0.117 1.00 98.19 171 ASP A O 1
ATOM 1358 N N . ILE A 1 172 ? -8.263 1.952 -0.893 1.00 98.25 172 ILE A N 1
ATOM 1359 C CA . ILE A 1 172 ? -7.671 1.321 0.287 1.00 98.25 172 ILE A CA 1
ATOM 1360 C C . ILE A 1 172 ? -6.140 1.370 0.230 1.00 98.25 172 ILE A C 1
ATOM 1362 O O . ILE A 1 172 ? -5.530 1.189 -0.829 1.00 98.25 172 ILE A O 1
ATOM 1366 N N . VAL A 1 173 ? -5.518 1.601 1.385 1.00 98.25 173 VAL A N 1
ATOM 1367 C CA . VAL A 1 173 ? -4.065 1.537 1.572 1.00 98.25 173 VAL A CA 1
ATOM 1368 C C . VAL A 1 173 ? -3.744 0.438 2.575 1.00 98.25 173 VAL A C 1
ATOM 1370 O O . VAL A 1 173 ? -4.227 0.470 3.706 1.00 98.25 173 VAL A O 1
ATOM 1373 N N . PHE A 1 174 ? -2.914 -0.520 2.177 1.00 97.69 174 PHE A N 1
ATOM 1374 C CA . PHE A 1 174 ? -2.431 -1.572 3.062 1.00 97.69 174 PHE A CA 1
ATOM 1375 C C . PHE A 1 174 ? -1.034 -1.255 3.576 1.00 97.69 174 PHE A C 1
ATOM 1377 O O . PHE A 1 174 ? -0.136 -0.915 2.805 1.00 97.69 174 PHE A O 1
ATOM 1384 N N . VAL A 1 175 ? -0.842 -1.409 4.883 1.00 96.62 175 VAL A N 1
ATOM 1385 C CA . VAL A 1 175 ? 0.414 -1.099 5.576 1.00 96.62 175 VAL A CA 1
ATOM 1386 C C . VAL A 1 175 ? 0.821 -2.237 6.504 1.00 96.62 175 VAL A C 1
ATOM 1388 O O . VAL A 1 175 ? -0.039 -2.945 7.024 1.00 96.62 175 VAL A O 1
ATOM 1391 N N . SER A 1 176 ? 2.121 -2.388 6.762 1.00 94.25 176 SER A N 1
ATOM 1392 C CA . SER A 1 176 ? 2.618 -3.251 7.833 1.00 94.25 176 SER A CA 1
ATOM 1393 C C . SER A 1 176 ? 2.794 -2.419 9.109 1.00 94.25 176 SER A C 1
ATOM 1395 O O . SER A 1 176 ? 3.596 -1.479 9.130 1.00 94.25 176 SER A O 1
ATOM 1397 N N . PRO A 1 177 ? 2.078 -2.721 10.207 1.00 91.06 177 PRO A N 1
ATOM 1398 C CA . PRO A 1 177 ? 2.107 -1.888 11.407 1.00 91.06 177 PRO A CA 1
ATOM 1399 C C . PRO A 1 177 ? 3.497 -1.821 12.051 1.00 91.06 177 PRO A C 1
ATOM 1401 O O . PRO A 1 177 ? 3.849 -0.786 12.614 1.00 91.06 177 PRO A O 1
ATOM 1404 N N . GLY A 1 178 ? 4.309 -2.877 11.922 1.00 88.75 178 GLY A N 1
ATOM 1405 C CA . GLY A 1 178 ? 5.660 -2.932 12.486 1.00 88.75 178 GLY A CA 1
ATOM 1406 C C . GLY A 1 178 ? 6.628 -1.901 11.899 1.00 88.75 178 GLY A C 1
ATOM 1407 O O . GLY A 1 178 ? 7.569 -1.502 12.581 1.00 88.75 178 GLY A O 1
ATOM 1408 N N . VAL A 1 179 ? 6.390 -1.440 10.665 1.00 90.00 179 VAL A N 1
ATOM 1409 C CA . VAL A 1 179 ? 7.260 -0.463 9.988 1.00 90.00 179 VAL A CA 1
ATOM 1410 C C . VAL A 1 179 ? 6.535 0.848 9.696 1.00 90.00 179 VAL A C 1
ATOM 1412 O O . VAL A 1 179 ? 7.092 1.923 9.905 1.00 90.00 179 VAL A O 1
ATOM 1415 N N . GLN A 1 180 ? 5.281 0.778 9.253 1.00 93.94 180 GLN A N 1
ATOM 1416 C CA . GLN A 1 180 ? 4.499 1.934 8.810 1.00 93.94 180 GLN A CA 1
ATOM 1417 C C . GLN A 1 180 ? 3.412 2.367 9.795 1.00 93.94 180 GLN A C 1
ATOM 1419 O O . GLN A 1 180 ? 2.684 3.313 9.506 1.00 93.94 180 GLN A O 1
ATOM 1424 N N . GLY A 1 181 ? 3.307 1.752 10.978 1.00 91.50 181 GLY A N 1
ATOM 1425 C CA . GLY A 1 181 ? 2.267 2.089 11.959 1.00 91.50 181 GLY A CA 1
ATOM 1426 C C . GLY A 1 181 ? 2.195 3.585 12.307 1.00 91.50 181 GLY A C 1
ATOM 1427 O O . GLY A 1 181 ? 1.112 4.118 12.525 1.00 91.50 181 GLY A O 1
ATOM 1428 N N . GLY A 1 182 ? 3.331 4.291 12.285 1.00 93.12 182 GLY A N 1
ATOM 1429 C CA . GLY A 1 182 ? 3.391 5.727 12.575 1.00 93.12 182 GLY A CA 1
ATOM 1430 C C . GLY A 1 182 ? 2.771 6.642 11.510 1.00 93.12 182 GLY A C 1
ATOM 1431 O O . GLY A 1 182 ? 2.393 7.762 11.840 1.00 93.12 182 GLY A O 1
ATOM 1432 N N . ILE A 1 183 ? 2.644 6.198 10.252 1.00 94.12 183 ILE A N 1
ATOM 1433 C CA . ILE A 1 183 ? 2.073 7.019 9.166 1.00 94.12 183 ILE A CA 1
ATOM 1434 C C . ILE A 1 183 ? 0.550 6.884 9.059 1.00 94.12 183 ILE A C 1
ATOM 1436 O O . ILE A 1 183 ? -0.115 7.717 8.447 1.00 94.12 183 ILE A O 1
ATOM 1440 N N . VAL A 1 184 ? -0.005 5.848 9.687 1.00 96.00 184 VAL A N 1
ATOM 1441 C CA . VAL A 1 184 ? -1.423 5.496 9.609 1.00 96.00 184 VAL A CA 1
ATOM 1442 C C . VAL A 1 184 ? -2.346 6.651 10.007 1.00 96.00 184 VAL A C 1
ATOM 1444 O O . VAL A 1 184 ? -3.191 7.003 9.185 1.00 96.00 184 VAL A O 1
ATOM 1447 N N . PRO A 1 185 ? -2.158 7.331 11.159 1.00 96.25 185 PRO A N 1
ATOM 1448 C CA . PRO A 1 185 ? -3.046 8.430 11.543 1.00 96.25 185 PRO A CA 1
ATOM 1449 C C . PRO A 1 185 ? -3.027 9.589 10.540 1.00 96.25 185 PRO A C 1
ATOM 1451 O O . PRO A 1 185 ? -4.041 10.245 10.329 1.00 96.25 185 PRO A O 1
ATOM 1454 N N . ILE A 1 186 ? -1.879 9.825 9.896 1.00 96.25 186 ILE A N 1
ATOM 1455 C CA . ILE A 1 186 ? -1.711 10.905 8.920 1.00 96.25 186 ILE A CA 1
ATOM 1456 C C . ILE A 1 186 ? -2.510 10.596 7.652 1.00 96.25 186 ILE A C 1
ATOM 1458 O O . ILE A 1 186 ? -3.182 11.472 7.118 1.00 96.25 186 ILE A O 1
ATOM 1462 N N . LEU A 1 187 ? -2.453 9.355 7.166 1.00 96.56 187 LEU A N 1
ATOM 1463 C CA . LEU A 1 187 ? -3.216 8.925 5.992 1.00 96.56 187 LEU A CA 1
ATOM 1464 C C . LEU A 1 187 ? -4.731 8.964 6.260 1.00 96.56 187 LEU A C 1
ATOM 1466 O O . LEU A 1 187 ? -5.494 9.404 5.400 1.00 96.56 187 LEU A O 1
ATOM 1470 N N . GLU A 1 188 ? -5.158 8.578 7.463 1.00 96.12 188 GLU A N 1
ATOM 1471 C CA . GLU A 1 188 ? -6.567 8.631 7.872 1.00 96.12 188 GLU A CA 1
ATOM 1472 C C . GLU A 1 188 ? -7.088 10.060 8.035 1.00 96.12 188 GLU A C 1
ATOM 1474 O O . GLU A 1 188 ? -8.199 10.357 7.601 1.00 96.12 188 GLU A O 1
ATOM 1479 N N . GLU A 1 189 ? -6.285 10.981 8.581 1.00 97.12 189 GLU A N 1
ATOM 1480 C CA . GLU A 1 189 ? -6.638 12.408 8.655 1.00 97.12 189 GLU A CA 1
ATOM 1481 C C . GLU A 1 189 ? -6.878 13.004 7.257 1.00 97.12 189 GLU A C 1
ATOM 1483 O O . GLU A 1 189 ? -7.679 13.924 7.080 1.00 97.12 189 GLU A O 1
ATOM 1488 N N . LYS A 1 190 ? -6.220 12.451 6.232 1.00 96.50 190 LYS A N 1
ATOM 1489 C CA . LYS A 1 190 ? -6.430 12.815 4.824 1.00 96.50 190 LYS A CA 1
ATOM 1490 C C . LYS A 1 190 ? -7.623 12.105 4.174 1.00 96.50 190 LYS A C 1
ATOM 1492 O O . LYS A 1 190 ? -7.859 12.302 2.984 1.00 96.50 190 LYS A O 1
ATOM 1497 N N . GLY A 1 191 ? -8.389 11.329 4.938 1.00 95.19 191 GLY A N 1
ATOM 1498 C CA . GLY A 1 191 ? -9.611 10.664 4.490 1.00 95.19 191 GLY A CA 1
ATOM 1499 C C . GLY A 1 191 ? -9.380 9.366 3.71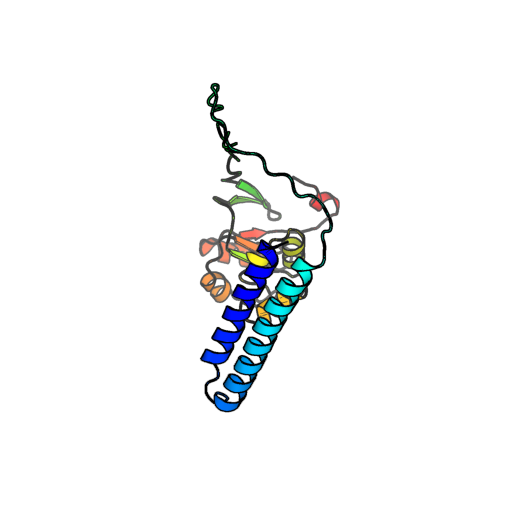9 1.00 95.19 191 GLY A C 1
ATOM 1500 O O . GLY A 1 191 ? -10.280 8.930 3.005 1.00 95.19 191 GLY A O 1
ATOM 1501 N N . LEU A 1 192 ? -8.192 8.761 3.821 1.00 97.38 192 LEU A N 1
ATOM 1502 C CA . LEU A 1 192 ? -7.923 7.456 3.217 1.00 97.38 192 LEU A CA 1
ATOM 1503 C C . LEU A 1 192 ? -8.339 6.324 4.159 1.00 97.38 192 LEU A C 1
ATOM 1505 O O . LEU A 1 192 ? -8.064 6.369 5.356 1.00 97.38 192 LEU A O 1
ATOM 1509 N N . THR A 1 193 ? -8.925 5.266 3.602 1.00 97.81 193 THR A N 1
ATOM 1510 C CA . THR A 1 193 ? -9.130 4.006 4.323 1.00 97.81 193 THR A CA 1
ATOM 1511 C C . THR A 1 193 ? -7.808 3.245 4.388 1.00 97.81 193 THR A C 1
ATOM 1513 O O . THR A 1 193 ? -7.265 2.842 3.357 1.00 97.81 193 THR A O 1
ATOM 1516 N N . VAL A 1 194 ? -7.283 3.039 5.598 1.00 97.50 194 VAL A N 1
ATOM 1517 C CA . VAL A 1 194 ? -5.997 2.364 5.824 1.00 97.50 194 VAL A CA 1
ATOM 1518 C C . VAL A 1 194 ? -6.208 1.085 6.618 1.00 97.50 194 VAL A C 1
ATOM 1520 O O . VAL A 1 194 ? -6.763 1.124 7.714 1.00 97.50 194 VAL A O 1
ATOM 1523 N N . VAL A 1 195 ? -5.708 -0.039 6.111 1.00 97.25 195 VAL A N 1
ATOM 1524 C CA . VAL A 1 195 ? -5.765 -1.337 6.794 1.00 97.25 195 VAL A CA 1
ATOM 1525 C C . VAL A 1 195 ? -4.355 -1.792 7.143 1.00 97.25 195 VAL A C 1
ATOM 1527 O O . VAL A 1 195 ? -3.510 -1.964 6.263 1.00 97.25 195 VAL A O 1
ATOM 1530 N N . ALA A 1 196 ? -4.103 -2.000 8.436 1.00 95.38 196 ALA A N 1
ATOM 1531 C CA . ALA A 1 196 ? -2.845 -2.562 8.897 1.00 95.38 196 ALA A CA 1
ATOM 1532 C C . ALA A 1 196 ? -2.916 -4.091 8.888 1.00 95.38 196 ALA A C 1
ATOM 1534 O O . ALA A 1 196 ? -3.744 -4.687 9.582 1.00 95.38 196 ALA A O 1
ATOM 1535 N N . LEU A 1 197 ? -2.030 -4.712 8.113 1.00 91.38 197 LEU A N 1
ATOM 1536 C CA . LEU A 1 197 ? -1.887 -6.158 7.999 1.00 91.38 197 LEU A CA 1
ATOM 1537 C C . LEU A 1 197 ? -0.541 -6.587 8.573 1.00 91.38 197 LEU A C 1
ATOM 1539 O O . LEU A 1 197 ? 0.496 -6.010 8.249 1.00 91.38 197 LEU A O 1
ATOM 1543 N N . ASP A 1 198 ? -0.554 -7.624 9.401 1.00 82.00 198 ASP A N 1
ATOM 1544 C CA . ASP A 1 198 ? 0.657 -8.282 9.871 1.00 82.00 198 ASP A CA 1
ATOM 1545 C C . ASP A 1 198 ? 0.455 -9.800 9.858 1.00 82.00 198 ASP A C 1
ATOM 1547 O O . ASP A 1 198 ? -0.657 -10.289 10.019 1.00 82.00 198 ASP A O 1
ATOM 1551 N N . ALA A 1 199 ? 1.524 -10.557 9.646 1.00 63.25 199 ALA A N 1
ATOM 1552 C CA . ALA A 1 199 ? 1.498 -12.017 9.683 1.00 63.25 199 ALA A CA 1
ATOM 1553 C C . ALA A 1 199 ? 2.406 -12.480 10.823 1.00 63.25 199 ALA A C 1
ATOM 1555 O O . ALA A 1 199 ? 3.489 -13.021 10.609 1.00 63.25 199 ALA A O 1
ATOM 1556 N N . SER A 1 200 ? 1.992 -12.197 12.058 1.00 59.91 200 SER A N 1
ATOM 1557 C CA . SER A 1 200 ? 2.849 -12.386 13.232 1.00 59.91 200 SER A CA 1
ATOM 1558 C C . SER A 1 200 ? 2.959 -13.862 13.654 1.00 59.91 200 SER A C 1
ATOM 1560 O O . SER A 1 200 ? 3.959 -14.264 14.249 1.00 59.91 200 SER A O 1
ATOM 1562 N N . THR A 1 201 ? 1.964 -14.701 13.338 1.00 58.91 201 THR A N 1
ATOM 1563 C CA . THR A 1 201 ? 1.990 -16.153 13.582 1.00 58.91 201 THR A CA 1
ATOM 1564 C C . THR A 1 201 ? 1.295 -16.936 12.463 1.00 58.91 201 THR A C 1
ATOM 1566 O O . THR A 1 201 ? 0.402 -16.418 11.798 1.00 58.91 201 THR A O 1
ATOM 1569 N N . VAL A 1 202 ? 1.636 -18.224 12.290 1.00 61.31 202 VAL A N 1
ATOM 1570 C CA . VAL A 1 202 ? 0.926 -19.128 11.352 1.00 61.31 202 VAL A CA 1
ATOM 1571 C C . VAL A 1 202 ? -0.576 -19.173 11.652 1.00 61.31 202 VAL A C 1
ATOM 1573 O O . VAL A 1 202 ? -1.384 -19.256 10.736 1.00 61.31 202 VAL A O 1
ATOM 1576 N N . ASN A 1 203 ? -0.961 -19.067 12.927 1.00 59.44 203 ASN A N 1
ATOM 1577 C CA . ASN A 1 203 ? -2.366 -19.038 13.327 1.00 59.44 203 ASN A CA 1
ATOM 1578 C C . ASN A 1 203 ? -3.079 -17.739 12.932 1.00 59.44 203 ASN A C 1
ATOM 1580 O O . ASN A 1 203 ? -4.297 -17.760 12.798 1.00 59.44 203 ASN A O 1
ATOM 1584 N N . ASP A 1 204 ? -2.363 -16.628 12.748 1.00 59.75 204 ASP A N 1
ATOM 1585 C CA . ASP A 1 204 ? -2.969 -15.362 12.323 1.00 59.75 204 ASP A CA 1
ATOM 1586 C C . ASP A 1 204 ? -3.341 -15.367 10.833 1.00 59.75 204 ASP A C 1
ATOM 1588 O O . ASP A 1 204 ? -4.199 -14.593 10.431 1.00 59.75 204 ASP A O 1
ATOM 1592 N N . VAL A 1 205 ? -2.794 -16.294 10.035 1.00 56.25 205 VAL A N 1
ATOM 1593 C CA . VAL A 1 205 ? -3.200 -16.515 8.632 1.00 56.25 205 VAL A CA 1
ATOM 1594 C C . VAL A 1 205 ? -4.625 -17.084 8.528 1.00 56.25 205 VAL A C 1
ATOM 1596 O O . VAL A 1 205 ? -5.286 -16.903 7.512 1.00 56.25 205 VAL A O 1
ATOM 1599 N N . TYR A 1 206 ? -5.112 -17.761 9.576 1.00 56.69 206 TYR A N 1
ATOM 1600 C CA . TYR A 1 206 ? -6.398 -18.474 9.582 1.00 56.69 206 TYR A CA 1
ATOM 1601 C C . TYR A 1 206 ? -7.500 -17.786 10.397 1.00 56.69 206 TYR A C 1
ATOM 1603 O O . TYR A 1 206 ? -8.570 -18.367 10.574 1.00 56.69 206 TYR A O 1
ATOM 1611 N N . LYS A 1 207 ? -7.248 -16.601 10.964 1.00 52.69 207 LYS A N 1
ATOM 1612 C CA . LYS A 1 207 ? -8.270 -15.901 11.749 1.00 52.69 207 LYS A CA 1
ATOM 1613 C C . LYS A 1 207 ? -9.195 -15.133 10.809 1.00 52.69 207 LYS A C 1
ATOM 1615 O O . LYS A 1 207 ? -8.779 -14.138 10.224 1.00 52.69 207 LYS A O 1
ATOM 1620 N N . GLU A 1 208 ? -10.413 -15.660 10.680 1.00 39.84 208 GLU A N 1
ATOM 1621 C CA . GLU A 1 208 ? -11.588 -14.990 10.103 1.00 39.84 208 GLU A CA 1
AT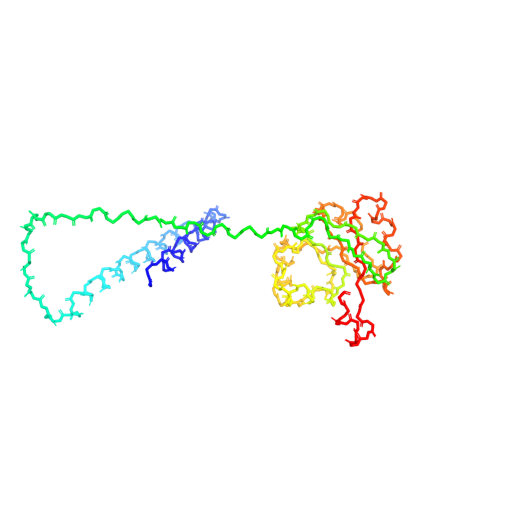OM 1622 C C . GLU A 1 208 ? -11.965 -13.716 10.872 1.00 39.84 208 GLU A C 1
ATOM 1624 O O . GLU A 1 208 ? -11.849 -13.716 12.124 1.00 39.84 208 GLU A O 1
#

Secondary structure (DSSP, 8-state):
-HHHHHHHHHHHHHHHHHHHHT-GGGHHHHHHHHHHHHHHHHHHHHHHHHHHTSS---------------------------------SEEEE-TTS-EEEE-S--SSEEE-SHHHHHHHHHTT-GGGEEEE-TT---SHHHHHHHHTTSSEE-B-SSSB-HHHHHHT--SEEEE-HHHHGGGHHHHHHTT--EEE----SGGGGG--

Sequence (208 aa):
MNVVNSIYSQVLFNVLFKYWMDNPSNMRTSTLAMLLILLVSIGLNIYFASNQIIGEAGQTTTFSMTIEKTKTLTITTLETTRITESPYPLKIIDFMKRDITIDKQPQRIVSCAPSITEILAALELTEYIVGVDEYSDYPPEIKRFREEGIIENVGGVTTLNIEKILALRPDIVFVSPGVQGGIVPILEEKGLTVVALDASTVNDVYKE

Foldseek 3Di:
DPPVVVVVVVVVVVVLVVVCVVDPPCVVVSVVVVVVVVVVVVVVVVVVVVVVVVPDDDDDDDDDDDDDDDDDPPPPPPPPPPPPPFCPQDWDQFPVRDTFTQGHDWQAEEELDQVVQQVCVVVVNNNSYQEYAPPNCPPVVNVVCCVVNSHDHQYHSQGGNLVVVVVSVTQEYEHACVRCVVCVVVNVVVVHRYHHDDCPDPVVVVDD

pLDDT: mean 78.6, std 21.13, range [31.09, 98.62]